Protein AF-A0A953NG59-F1 (afdb_monomer)

Mean predicted aligned error: 19.94 Å

Nearest PDB structures (foldseek):
  1gzh-assembly2_D  TM=6.895E-01  e=4.856E-02  Homo sapiens
  1gzh-assembly1_B  TM=7.109E-01  e=8.729E-02  Homo sapiens
  7cci-assembly1_A  TM=6.453E-01  e=9.815E-02  Acinetobacter baumannii
  3wvn-assembly1_A  TM=4.479E-01  e=3.122E+00  Streptomyces halstedii

Solvent-accessible surface area (backbone atoms only — not comparable to full-atom values): 18031 Å² total; per-residue (Å²): 130,85,76,54,45,80,44,76,58,88,94,46,79,43,81,38,67,71,61,64,37,61,51,51,45,51,51,51,34,49,76,72,58,71,41,58,80,69,43,56,79,77,46,96,67,74,94,83,58,54,72,67,60,46,52,53,50,52,52,54,48,48,72,73,33,78,75,59,27,54,57,52,50,50,49,53,51,54,51,42,46,77,76,45,39,63,63,52,49,62,73,40,65,94,50,91,47,71,67,62,51,56,48,46,35,72,77,76,25,62,41,51,50,52,52,50,23,56,76,71,68,46,40,64,60,55,50,53,50,64,71,63,64,82,66,84,84,78,78,74,77,80,77,50,53,68,55,48,54,49,52,51,52,51,50,52,50,52,52,51,52,51,53,52,51,51,49,51,53,52,51,50,51,49,54,49,48,55,52,52,51,52,52,50,52,54,50,53,53,50,50,53,51,50,54,53,51,50,50,50,54,51,52,51,50,24,45,51,53,24,41,61,71,33,52,64,31,31,35,35,40,30,40,88,65,90,86,45,68,80,59,48,55,54,50,31,63,75,37,45,33,64,42,79,46,82,37,55,41,86,52,95,49,80,68,68,81,70,73,85,50,74,35,34,41,40,34,56,80,81,42,48,71,67,59,55,55,60,49,57,78,75,46,91,49,65,45,82,38,87,47,88,52,66,68,61,42,49,53,52,51,36,54,52,46,22,72,67,61,68,90,125

Foldseek 3Di:
DQCWDWDDAPNDTDTHSDCVLVLLLLLVCVVVVQCVVVCCVLDVDDPPDDSVRVSVVVVVVLVPDPVSVRVVVVVSLVSCCVPPQVVLCVLQVVHQDPVSLVVCCVVRRPSNVCVSCVNVVVNVSVVVNVVPPPDDDDDPPPPVPVVVVVVVVVVVVVVVVVVVVVVVVVVVVVVVVVVVVVVVVVVVVVVVVVVVVVVVVLQVQLLVVLLVVQAQWEEEEEAADPPCVVVVVVVCVVSNYNYYHYHYLPDPDPCLQVDDGPAYEAAVCPHDPVSVVNNVVPDPRYHYHPDRDPVVSVVVVSSVNSVPPDDD

Radius of gyration: 43.21 Å; Cα contacts (8 Å, |Δi|>4): 239; chains: 1; bounding box: 89×44×113 Å

Structure (mmCIF, N/CA/C/O backbone):
data_AF-A0A953NG59-F1
#
_entry.id   AF-A0A953NG59-F1
#
loop_
_atom_site.group_PDB
_atom_site.id
_atom_site.type_symbol
_atom_site.label_atom_id
_atom_site.label_alt_id
_atom_site.label_comp_id
_atom_site.label_asym_id
_atom_site.label_entity_id
_atom_site.label_seq_id
_atom_site.pdbx_PDB_ins_code
_atom_site.Cartn_x
_atom_site.Cartn_y
_atom_site.Cartn_z
_atom_site.occupancy
_atom_site.B_iso_or_equiv
_atom_site.auth_seq_id
_atom_site.auth_comp_id
_atom_site.auth_asym_id
_atom_site.auth_atom_id
_atom_site.pdbx_PDB_model_num
ATOM 1 N N . MET A 1 1 ? -37.642 32.753 26.426 1.00 37.94 1 MET A N 1
ATOM 2 C CA . MET A 1 1 ? -37.592 31.672 25.416 1.00 37.94 1 MET A CA 1
ATOM 3 C C . MET A 1 1 ? -37.759 30.358 26.153 1.00 37.94 1 MET A C 1
ATOM 5 O O . MET A 1 1 ? -37.080 30.173 27.153 1.00 37.94 1 MET A O 1
ATOM 9 N N . PHE A 1 2 ? -38.707 29.515 25.743 1.00 31.80 2 PHE A N 1
ATOM 10 C CA . PHE A 1 2 ? -39.027 28.271 26.447 1.00 31.80 2 PHE A CA 1
ATOM 11 C C . PHE A 1 2 ? -37.834 27.307 26.378 1.00 31.80 2 PHE A C 1
ATOM 13 O O . PHE A 1 2 ? -37.511 26.792 25.311 1.00 31.80 2 PHE A O 1
ATOM 20 N N . ASN A 1 3 ? -37.166 27.105 27.516 1.00 50.69 3 ASN A N 1
ATOM 21 C CA . ASN A 1 3 ? -35.973 26.261 27.652 1.00 50.69 3 ASN A CA 1
ATOM 22 C C . ASN A 1 3 ? -36.289 24.760 27.701 1.00 50.69 3 ASN A C 1
ATOM 24 O O . ASN A 1 3 ? -35.386 23.950 27.889 1.00 50.69 3 ASN A O 1
ATOM 28 N N . SER A 1 4 ? -37.547 24.383 27.510 1.00 53.00 4 SER A N 1
ATOM 29 C CA . SER A 1 4 ? -38.000 23.013 27.682 1.00 53.00 4 SER A CA 1
ATOM 30 C C . SER A 1 4 ? -37.869 22.193 26.391 1.00 53.00 4 SER A C 1
ATOM 32 O O . SER A 1 4 ? -37.930 22.693 25.259 1.00 53.00 4 SER A O 1
ATOM 34 N N . ILE A 1 5 ? -37.650 20.895 26.551 1.00 56.19 5 ILE A N 1
ATOM 35 C CA . ILE A 1 5 ? -37.578 19.911 25.476 1.00 56.19 5 ILE A CA 1
ATOM 36 C C . ILE A 1 5 ? -38.846 19.064 25.539 1.00 56.19 5 ILE A C 1
ATOM 38 O O . ILE A 1 5 ? -39.140 18.465 26.564 1.00 56.19 5 ILE A O 1
ATOM 42 N N . TYR A 1 6 ? -39.599 19.029 24.444 1.00 56.69 6 TYR A N 1
ATOM 43 C CA . TYR A 1 6 ? -40.763 18.161 24.311 1.00 56.69 6 TYR A CA 1
ATOM 44 C C . TYR A 1 6 ? -40.309 16.824 23.729 1.00 56.69 6 TYR A C 1
ATOM 46 O O . TYR A 1 6 ? -39.748 16.793 22.632 1.00 56.69 6 TYR A O 1
ATOM 54 N N . LEU A 1 7 ? -40.526 15.740 24.466 1.00 53.91 7 LEU A N 1
ATOM 55 C CA . LEU A 1 7 ? -40.181 14.384 24.063 1.00 53.91 7 LEU A CA 1
ATOM 56 C C . LEU A 1 7 ? -41.467 13.569 23.900 1.00 53.91 7 LEU A C 1
ATOM 58 O O . LEU A 1 7 ? -42.219 13.410 24.855 1.00 53.91 7 LEU A O 1
ATOM 62 N N . TYR A 1 8 ? -41.712 13.058 22.696 1.00 48.53 8 TYR A N 1
ATOM 63 C CA . TYR A 1 8 ? -42.805 12.120 22.435 1.00 48.53 8 TYR A CA 1
ATOM 64 C C . TYR A 1 8 ? -42.284 10.687 22.543 1.00 48.53 8 TYR A C 1
ATOM 66 O O . TYR A 1 8 ? -41.386 10.302 21.792 1.00 48.53 8 TYR A O 1
ATOM 74 N N . ILE A 1 9 ? -42.849 9.906 23.464 1.00 49.28 9 ILE A N 1
ATOM 75 C CA . ILE A 1 9 ? -42.602 8.463 23.583 1.00 49.28 9 ILE A CA 1
ATOM 76 C C . ILE A 1 9 ? -43.966 7.772 23.544 1.00 49.28 9 ILE A C 1
ATOM 78 O O . ILE A 1 9 ? -44.769 7.929 24.464 1.00 49.28 9 ILE A O 1
ATOM 82 N N . GLY A 1 10 ? -44.248 7.046 22.459 1.00 55.09 10 GLY A N 1
ATOM 83 C CA . GLY A 1 10 ? -45.600 6.548 22.185 1.00 55.09 10 GLY A CA 1
ATOM 84 C C . GLY A 1 10 ? -46.598 7.705 22.060 1.00 55.09 10 GLY A C 1
ATOM 85 O O . GLY A 1 10 ? -46.327 8.671 21.347 1.00 55.09 10 GLY A O 1
ATOM 86 N N . ASP A 1 11 ? -47.707 7.628 22.801 1.00 39.22 11 ASP A N 1
ATOM 87 C CA . ASP A 1 11 ? -48.765 8.653 22.829 1.00 39.22 11 ASP A CA 1
ATOM 88 C C . ASP A 1 11 ? -48.577 9.708 23.942 1.00 39.22 11 ASP A C 1
ATOM 90 O O . ASP A 1 11 ? -49.454 10.543 24.169 1.00 39.22 11 ASP A O 1
ATOM 94 N N . ILE A 1 12 ? -47.450 9.683 24.668 1.00 41.06 12 ILE A N 1
ATOM 95 C CA . ILE A 1 12 ? -47.210 10.551 25.830 1.00 41.06 12 ILE A CA 1
ATOM 96 C C . ILE A 1 12 ? -46.191 11.644 25.484 1.00 41.06 12 ILE A C 1
ATOM 98 O O . ILE A 1 12 ? -45.086 11.369 25.009 1.00 41.06 12 ILE A O 1
ATOM 102 N N . LEU A 1 13 ? -46.567 12.896 25.766 1.00 42.84 13 LEU A N 1
ATOM 103 C CA . LEU A 1 13 ? -45.713 14.076 25.655 1.00 42.84 13 LEU A CA 1
ATOM 104 C C . LEU A 1 13 ? -45.046 14.384 27.000 1.00 42.84 13 LEU A C 1
ATOM 106 O O . LEU A 1 13 ? -45.710 14.791 27.952 1.00 42.84 13 LEU A O 1
ATOM 110 N N . TYR A 1 14 ? -43.726 14.252 27.060 1.00 55.03 14 TYR A N 1
ATOM 111 C CA . TYR A 1 14 ? -42.919 14.642 28.211 1.00 55.03 14 TYR A CA 1
ATOM 112 C C . TYR A 1 14 ? -42.337 16.040 28.001 1.00 55.03 14 TYR A C 1
ATOM 114 O O . TYR A 1 14 ? -41.705 16.315 26.980 1.00 55.03 14 TYR A O 1
ATOM 122 N N . LEU A 1 15 ? -42.526 16.922 28.984 1.00 51.28 15 LEU A N 1
ATOM 123 C CA . LEU A 1 15 ? -41.858 18.218 29.058 1.00 51.28 15 LEU A CA 1
ATOM 124 C C . LEU A 1 15 ? -40.606 18.080 29.929 1.00 51.28 15 LEU A C 1
ATOM 126 O O . LEU A 1 15 ? -40.700 17.877 31.136 1.00 51.28 15 LEU A O 1
ATOM 130 N N . ILE A 1 16 ? -39.435 18.196 29.318 1.00 61.12 16 ILE A N 1
ATOM 131 C CA . ILE A 1 16 ? -38.143 18.154 30.000 1.00 61.12 16 ILE A CA 1
ATOM 132 C C . ILE A 1 16 ? -37.669 19.595 30.180 1.00 61.12 16 ILE A C 1
ATOM 134 O O . ILE A 1 16 ? -37.192 20.222 29.233 1.00 61.12 16 ILE A O 1
ATOM 138 N N . GLU A 1 17 ? -37.856 20.147 31.376 1.00 55.91 17 GLU A N 1
ATOM 139 C CA . GLU A 1 17 ? -37.411 21.508 31.713 1.00 55.91 17 GLU A CA 1
ATOM 140 C C . GLU A 1 17 ? -35.928 21.548 32.103 1.00 55.91 17 GLU A C 1
ATOM 142 O O . GLU A 1 17 ? -35.223 22.495 31.750 1.00 55.91 17 GLU A O 1
ATOM 147 N N . ASP A 1 18 ? -35.445 20.493 32.768 1.00 63.81 18 ASP A N 1
ATOM 148 C CA . ASP A 1 18 ? -34.036 20.312 33.111 1.00 63.81 18 ASP A CA 1
ATOM 149 C C . ASP A 1 18 ? -33.315 19.505 32.025 1.00 63.81 18 ASP A C 1
ATOM 151 O O . ASP A 1 18 ? -33.639 18.349 31.756 1.00 63.81 18 ASP A O 1
ATOM 155 N N . LYS A 1 19 ? -32.324 20.130 31.387 1.00 62.66 19 LYS A N 1
ATOM 156 C CA . LYS A 1 19 ? -31.538 19.541 30.293 1.00 62.66 19 LYS A CA 1
ATOM 157 C C . LYS A 1 19 ? -30.389 18.667 30.798 1.00 62.66 19 LYS A C 1
ATOM 159 O O . LYS A 1 19 ? -29.759 17.991 29.980 1.00 62.66 19 LYS A O 1
ATOM 164 N N . SER A 1 20 ? -30.115 18.674 32.106 1.00 66.38 20 SER A N 1
ATOM 165 C CA . SER A 1 20 ? -29.043 17.889 32.719 1.00 66.38 20 SER A CA 1
ATOM 166 C C . SER A 1 20 ? -29.102 16.404 32.335 1.00 66.38 20 SER A C 1
ATOM 168 O O . SER A 1 20 ? -28.066 15.880 31.916 1.00 66.38 20 SER A O 1
ATOM 170 N N . PRO A 1 21 ? -30.269 15.727 32.270 1.00 65.25 21 PRO A N 1
ATOM 171 C CA . PRO A 1 21 ? -30.270 14.299 31.988 1.00 65.25 21 PRO A CA 1
ATOM 172 C C . PRO A 1 21 ? -29.898 13.976 30.540 1.00 65.25 21 PRO A C 1
ATOM 174 O O . PRO A 1 21 ? -29.181 13.015 30.273 1.00 65.25 21 PRO A O 1
ATOM 177 N N . ILE A 1 22 ? -30.316 14.821 29.591 1.00 69.50 22 ILE A N 1
ATOM 178 C CA . ILE A 1 22 ? -29.955 14.674 28.174 1.00 69.50 22 ILE A CA 1
ATOM 179 C C . ILE A 1 22 ? -28.458 14.933 27.979 1.00 69.50 22 ILE A C 1
ATOM 181 O O . ILE A 1 22 ? -27.812 14.206 27.227 1.00 69.50 22 ILE A O 1
ATOM 185 N N . TYR A 1 23 ? -27.899 15.925 28.682 1.00 71.38 23 TYR A N 1
ATOM 186 C CA . TYR A 1 23 ? -26.459 16.193 28.687 1.00 71.38 23 TYR A CA 1
ATOM 187 C C . TYR A 1 23 ? -25.672 14.963 29.155 1.00 71.38 23 TYR A C 1
ATOM 189 O O . TYR A 1 23 ? -24.743 14.528 28.474 1.00 71.38 23 TYR A O 1
ATOM 197 N N . PHE A 1 24 ? -26.055 14.374 30.291 1.00 70.81 24 PHE A N 1
ATOM 198 C CA . PHE A 1 24 ? -25.352 13.225 30.862 1.00 70.81 24 PHE A CA 1
ATOM 199 C C . PHE A 1 24 ? -25.459 11.973 29.993 1.00 70.81 24 PHE A C 1
ATOM 201 O O . PHE A 1 24 ? -24.457 11.289 29.787 1.00 70.81 24 PHE A O 1
ATOM 208 N N . VAL A 1 25 ? -26.635 11.703 29.422 1.00 71.25 25 VAL A N 1
ATOM 209 C CA . VAL A 1 25 ? -26.820 10.580 28.493 1.00 71.25 25 VAL A CA 1
ATOM 210 C C . VAL A 1 25 ? -25.964 10.762 27.241 1.00 71.25 25 VAL A C 1
ATOM 212 O O . VAL A 1 25 ? -25.265 9.835 26.839 1.00 71.25 25 VAL A O 1
ATOM 215 N N . LEU A 1 26 ? -25.953 11.962 26.654 1.00 70.69 26 LEU A N 1
ATOM 216 C CA . LEU A 1 26 ? -25.108 12.274 25.501 1.00 70.69 26 LEU A CA 1
ATOM 217 C C . LEU A 1 26 ? -23.623 12.106 25.812 1.00 70.69 26 LEU A C 1
ATOM 219 O O . LEU A 1 26 ? -22.901 11.485 25.033 1.00 70.69 26 LEU A O 1
ATOM 223 N N . LYS A 1 27 ? -23.177 12.630 26.958 1.00 74.56 27 LYS A N 1
ATOM 224 C CA . LYS A 1 27 ? -21.797 12.492 27.420 1.00 74.56 27 LYS A CA 1
ATOM 225 C C . LYS A 1 27 ? -21.404 11.019 27.515 1.00 74.56 27 LYS A C 1
ATOM 227 O O . LYS A 1 27 ? -20.405 10.623 26.922 1.00 74.56 27 LYS A O 1
ATOM 232 N N . LYS A 1 28 ? -22.237 10.203 28.167 1.00 72.38 28 LYS A N 1
ATOM 233 C CA . LYS A 1 28 ? -21.992 8.769 28.341 1.00 72.38 28 LYS A CA 1
ATOM 234 C C . LYS A 1 28 ? -21.920 8.022 27.005 1.00 72.38 28 LYS A C 1
ATOM 236 O O . LYS A 1 28 ? -21.009 7.236 26.783 1.00 72.38 28 LYS A O 1
ATOM 241 N N . MET A 1 29 ? -22.825 8.322 26.074 1.00 72.62 29 MET A N 1
ATOM 242 C CA . MET A 1 29 ? -22.820 7.713 24.737 1.00 72.62 29 MET A CA 1
ATOM 243 C C . MET A 1 29 ? -21.599 8.094 23.888 1.00 72.62 29 MET A C 1
ATOM 245 O O . MET A 1 29 ? -21.186 7.314 23.029 1.00 72.62 29 MET A O 1
ATOM 249 N N . ILE A 1 30 ? -21.050 9.298 24.079 1.00 72.69 30 ILE A N 1
ATOM 250 C CA . ILE A 1 30 ? -19.813 9.741 23.420 1.00 72.69 30 ILE A CA 1
ATOM 251 C C . ILE A 1 30 ? -18.598 9.053 24.051 1.00 72.69 30 ILE A C 1
ATOM 253 O O . ILE A 1 30 ? -17.739 8.573 23.315 1.00 72.69 30 ILE A O 1
ATOM 257 N N . GLU A 1 31 ? -18.537 8.974 25.384 1.00 75.25 31 GLU A N 1
ATOM 258 C CA . GLU A 1 31 ? -17.481 8.262 26.121 1.00 75.25 31 GLU A CA 1
ATOM 259 C C . GLU A 1 31 ? -17.414 6.781 25.732 1.00 75.25 31 GLU A C 1
ATOM 261 O O . GLU A 1 31 ? -16.330 6.255 25.486 1.00 75.25 31 GLU A O 1
ATOM 266 N N . ASP A 1 32 ? -18.573 6.136 25.590 1.00 72.50 32 ASP A N 1
ATOM 267 C CA . ASP A 1 32 ? -18.682 4.735 25.176 1.00 72.50 32 ASP A CA 1
ATOM 268 C C . ASP A 1 32 ? -18.509 4.549 23.646 1.00 72.50 32 ASP A C 1
ATOM 270 O O . ASP A 1 32 ? -18.576 3.431 23.136 1.00 72.50 32 ASP A O 1
ATOM 274 N N . GLY A 1 33 ? -18.296 5.632 22.886 1.00 66.19 33 GLY A N 1
ATOM 275 C CA . GLY A 1 33 ? -18.021 5.605 21.443 1.00 66.19 33 GLY A CA 1
ATOM 276 C C . GLY A 1 33 ? -19.223 5.290 20.543 1.00 66.19 33 GLY A C 1
ATOM 277 O O . GLY A 1 33 ? -19.072 5.146 19.333 1.00 66.19 33 GLY A O 1
ATOM 278 N N . VAL A 1 34 ? -20.430 5.209 21.103 1.00 69.75 34 VAL A N 1
ATOM 279 C CA . VAL A 1 34 ? -21.647 4.738 20.420 1.00 69.75 34 VAL A CA 1
ATOM 280 C C . VAL A 1 34 ? -22.248 5.804 19.489 1.00 69.75 34 VAL A C 1
ATOM 282 O O . VAL A 1 34 ? -22.900 5.485 18.489 1.00 69.75 34 VAL A O 1
ATOM 285 N N . LEU A 1 35 ? -22.051 7.085 19.817 1.00 63.47 35 LEU A N 1
ATOM 286 C CA . LEU A 1 35 ? -22.726 8.204 19.150 1.00 63.47 35 LEU A CA 1
ATOM 287 C C . LEU A 1 35 ? -21.928 8.844 17.997 1.00 63.47 35 LEU A C 1
ATOM 289 O O . LEU A 1 35 ? -22.524 9.531 17.164 1.00 63.47 35 LEU A O 1
ATOM 293 N N . LEU A 1 36 ? -20.608 8.629 17.946 1.00 59.78 36 LEU A N 1
ATOM 294 C CA . LEU A 1 36 ? -19.679 9.355 17.064 1.00 59.78 36 LEU A CA 1
ATOM 295 C C . LEU A 1 36 ? -20.039 9.200 15.577 1.00 59.78 36 LEU A C 1
ATOM 297 O O . LEU A 1 36 ? -20.240 10.194 14.882 1.00 59.78 36 LEU A O 1
ATOM 301 N N . ASP A 1 37 ? -20.240 7.971 15.102 1.00 58.19 37 ASP A N 1
ATOM 302 C CA . ASP A 1 37 ? -20.500 7.712 13.676 1.00 58.19 37 ASP A CA 1
ATOM 303 C C . ASP A 1 37 ? -21.910 8.127 13.227 1.00 58.19 37 ASP A C 1
ATOM 305 O O . ASP A 1 37 ? -22.145 8.461 12.064 1.00 58.19 37 ASP A O 1
ATOM 309 N N . LYS A 1 38 ? -22.883 8.109 14.146 1.00 54.91 38 LYS A N 1
ATOM 310 C CA . LYS A 1 38 ? -24.297 8.366 13.830 1.00 54.91 38 LYS A CA 1
ATOM 311 C C . LYS A 1 38 ? -24.654 9.851 13.860 1.00 54.91 38 LYS A C 1
ATOM 313 O O . LYS A 1 38 ? -25.572 10.247 13.143 1.00 54.91 38 LYS A O 1
ATOM 318 N N . VAL A 1 39 ? -23.949 10.659 14.654 1.00 52.66 39 VAL A N 1
ATOM 319 C CA . VAL A 1 39 ? -24.225 12.097 14.814 1.00 52.66 39 VAL A CA 1
ATOM 320 C C . VAL A 1 39 ? -23.395 12.974 13.877 1.00 52.66 39 VAL A C 1
ATOM 322 O O . VAL A 1 39 ? -23.890 14.022 13.464 1.00 52.66 39 VAL A O 1
ATOM 325 N N . ASN A 1 40 ? -22.239 12.499 13.400 1.00 54.31 40 ASN A N 1
ATOM 326 C CA . ASN A 1 40 ? -21.489 13.151 12.312 1.00 54.31 40 ASN A CA 1
ATOM 327 C C . ASN A 1 40 ? -22.322 13.340 11.028 1.00 54.31 40 ASN A C 1
ATOM 329 O O . ASN A 1 40 ? -22.067 14.255 10.252 1.00 54.31 40 ASN A O 1
ATOM 333 N N . ASN A 1 41 ? -23.358 12.519 10.824 1.00 53.19 41 ASN A N 1
ATOM 334 C CA . ASN A 1 41 ? -24.283 12.643 9.692 1.00 53.19 41 ASN A CA 1
ATOM 335 C C . ASN A 1 41 ? -25.367 13.717 9.885 1.00 53.19 41 ASN A C 1
ATOM 337 O O . ASN A 1 41 ? -26.035 14.086 8.924 1.00 53.19 41 ASN A O 1
ATOM 341 N N . ILE A 1 42 ? -25.585 14.181 11.118 1.00 49.16 42 ILE A N 1
ATOM 342 C CA . ILE A 1 42 ? -26.641 15.144 11.470 1.00 49.16 42 ILE A CA 1
ATOM 343 C C . ILE A 1 42 ? -26.041 16.531 11.698 1.00 49.16 42 ILE A C 1
ATOM 345 O O . ILE A 1 42 ? -26.687 17.538 11.421 1.00 49.16 42 ILE A O 1
ATOM 349 N N . VAL A 1 43 ? -24.803 16.592 12.192 1.00 52.97 43 VAL A N 1
ATOM 350 C CA . VAL A 1 43 ? -24.172 17.846 12.587 1.00 52.97 43 VAL A CA 1
ATOM 351 C C . VAL A 1 43 ? -22.812 17.981 11.887 1.00 52.97 43 VAL A C 1
ATOM 353 O O . VAL A 1 43 ? -21.902 17.210 12.186 1.00 52.97 43 VAL A O 1
ATOM 356 N N . PRO A 1 44 ? -22.654 18.939 10.951 1.00 49.38 44 PRO A N 1
ATOM 357 C CA . PRO A 1 44 ? -21.478 19.055 10.091 1.00 49.38 44 PRO A CA 1
ATOM 358 C C . PRO A 1 44 ? -20.346 19.791 10.817 1.00 49.38 44 PRO A C 1
ATOM 360 O O . PRO A 1 44 ? -20.005 20.922 10.472 1.00 49.38 44 PRO A O 1
ATOM 363 N N . TYR A 1 45 ? -19.794 19.195 11.872 1.00 55.28 45 TYR A N 1
ATOM 364 C CA . TYR A 1 45 ? -18.633 19.762 12.558 1.00 55.28 45 TYR A CA 1
ATOM 365 C C . TYR A 1 45 ? -17.395 18.900 12.332 1.00 55.28 45 TYR A C 1
ATOM 367 O O . TYR A 1 45 ? -17.435 17.682 12.483 1.00 55.28 45 TYR A O 1
ATOM 375 N N . ASP A 1 46 ? -16.300 19.568 11.964 1.00 49.00 46 ASP A N 1
ATOM 376 C CA . ASP A 1 46 ? -15.010 18.946 11.690 1.00 49.00 46 ASP A CA 1
ATOM 377 C C . ASP A 1 46 ? -14.476 18.153 12.890 1.00 49.00 46 ASP A C 1
ATOM 379 O O . ASP A 1 46 ? -14.620 18.546 14.050 1.00 49.00 46 ASP A O 1
ATOM 383 N N . ILE A 1 47 ? -13.772 17.066 12.567 1.00 47.06 47 ILE A N 1
ATOM 384 C CA . ILE A 1 47 ? -13.205 16.018 13.441 1.00 47.06 47 ILE A CA 1
ATOM 385 C C . ILE A 1 47 ? -12.124 16.550 14.424 1.00 47.06 47 ILE A C 1
ATOM 387 O O . ILE A 1 47 ? -11.471 15.787 15.127 1.00 47.06 47 ILE A O 1
ATOM 391 N N . LEU A 1 48 ? -11.921 17.868 14.511 1.00 52.72 48 LEU A N 1
ATOM 392 C CA . LEU A 1 48 ? -10.835 18.507 15.268 1.00 52.72 48 LEU A CA 1
ATOM 393 C C . LEU A 1 48 ? -11.235 19.020 16.665 1.00 52.72 48 LEU A C 1
ATOM 395 O O . LEU A 1 48 ? -10.426 19.677 17.315 1.00 52.72 48 LEU A O 1
ATOM 399 N N . LEU A 1 49 ? -12.459 18.759 17.131 1.00 58.38 49 LEU A N 1
ATOM 400 C CA . LEU A 1 49 ? -12.936 19.218 18.443 1.00 58.38 49 LEU A CA 1
ATOM 401 C C . LEU A 1 49 ? -12.594 18.231 19.565 1.00 58.38 49 LEU A C 1
ATOM 403 O O . LEU A 1 49 ? -12.630 17.015 19.375 1.00 58.38 49 LEU A O 1
ATOM 407 N N . THR A 1 50 ? -12.340 18.752 20.767 1.00 67.38 50 THR A N 1
ATOM 408 C CA . THR A 1 50 ? -12.333 17.927 21.985 1.00 67.38 50 THR A CA 1
ATOM 409 C C . THR A 1 50 ? -13.745 17.399 22.284 1.00 67.38 50 THR A C 1
ATOM 411 O O . THR A 1 50 ? -14.745 17.984 21.861 1.00 67.38 50 THR A O 1
ATOM 414 N N . GLN A 1 51 ? -13.859 16.293 23.032 1.00 66.00 51 GLN A N 1
ATOM 415 C CA . GLN A 1 51 ? -15.161 15.692 23.376 1.00 66.00 51 GLN A CA 1
ATOM 416 C C . GLN A 1 51 ? -16.107 16.684 24.075 1.00 66.00 51 GLN A C 1
ATOM 418 O O . GLN A 1 51 ? -17.309 16.687 23.812 1.00 66.00 51 GLN A O 1
ATOM 423 N N . GLU A 1 52 ? -15.568 17.552 24.931 1.00 67.25 52 GLU A N 1
ATOM 424 C CA . GLU A 1 52 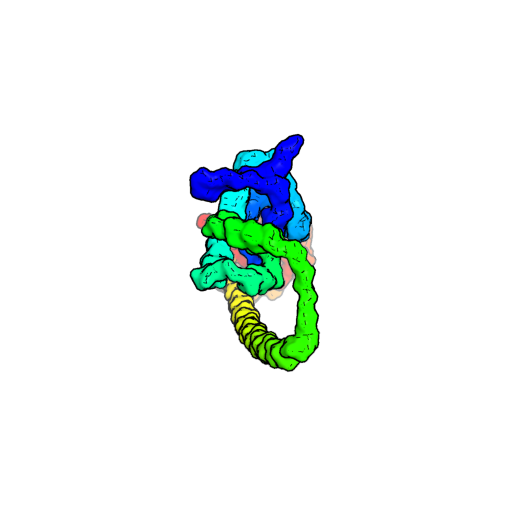? -16.336 18.560 25.665 1.00 67.25 52 GLU A CA 1
ATOM 425 C C . GLU A 1 52 ? -16.827 19.694 24.750 1.00 67.25 52 GLU A C 1
ATOM 427 O O . GLU A 1 52 ? -17.992 20.089 24.809 1.00 67.25 52 GLU A O 1
ATOM 432 N N . GLU A 1 53 ? -15.985 20.171 23.828 1.00 67.38 53 GLU A N 1
ATOM 433 C CA . GLU A 1 53 ? -16.385 21.156 22.814 1.00 67.38 53 GLU A CA 1
ATOM 434 C C . GLU A 1 53 ? -17.446 20.599 21.860 1.00 67.38 53 GLU A C 1
ATOM 436 O O . GLU A 1 53 ? -18.384 21.310 21.485 1.00 67.38 53 GLU A O 1
ATOM 441 N N . TYR A 1 54 ? -17.326 19.323 21.491 1.00 68.00 54 TYR A N 1
ATOM 442 C CA . TYR A 1 54 ? -18.299 18.629 20.655 1.00 68.00 54 TYR A CA 1
ATOM 443 C C . TYR A 1 54 ? -19.655 18.493 21.360 1.00 68.00 54 TYR A C 1
ATOM 445 O O . TYR A 1 54 ? -20.685 18.857 20.790 1.00 68.00 54 TYR A O 1
ATOM 453 N N . LEU A 1 55 ? -19.659 18.060 22.625 1.00 69.12 55 LEU A N 1
ATOM 454 C CA . LEU A 1 55 ? -20.865 17.945 23.448 1.00 69.12 55 LEU A CA 1
ATOM 455 C C . LEU A 1 55 ? -21.569 19.302 23.615 1.00 69.12 55 LEU A C 1
ATOM 457 O O . LEU A 1 55 ? -22.774 19.412 23.381 1.00 69.12 55 LEU A O 1
ATOM 461 N N . ASN A 1 56 ? -20.817 20.359 23.927 1.00 70.25 56 ASN A N 1
ATOM 462 C CA . ASN A 1 56 ? -21.363 21.709 24.077 1.00 70.25 56 ASN A CA 1
ATOM 463 C C . ASN A 1 56 ? -21.959 22.251 22.768 1.00 70.25 56 ASN A C 1
ATOM 465 O O . ASN A 1 56 ? -23.013 22.897 22.779 1.00 70.25 56 ASN A O 1
ATOM 469 N N . ARG A 1 57 ? -21.332 21.964 21.619 1.00 69.12 57 ARG A N 1
ATOM 470 C CA . ARG A 1 57 ? -21.875 22.338 20.304 1.00 69.12 57 ARG A CA 1
ATOM 471 C C . ARG A 1 57 ? -23.117 21.543 19.931 1.00 69.12 57 ARG A C 1
ATOM 473 O O . ARG A 1 57 ? -24.052 22.141 19.405 1.00 69.12 57 ARG A O 1
ATOM 480 N N . LEU A 1 58 ? -23.162 20.244 20.224 1.00 68.12 58 LEU A N 1
ATOM 481 C CA . LEU A 1 58 ? -24.355 19.424 20.006 1.00 68.12 58 LEU A CA 1
ATOM 482 C C . LEU A 1 58 ? -25.549 19.962 20.784 1.00 68.12 58 LEU A C 1
ATOM 484 O O . LEU A 1 58 ? -26.638 20.106 20.236 1.00 68.12 58 LEU A O 1
ATOM 488 N N . ILE A 1 59 ? -25.332 20.332 22.039 1.00 69.31 59 ILE A N 1
ATOM 489 C CA . ILE A 1 59 ? -26.386 20.879 22.891 1.00 69.31 59 ILE A CA 1
ATOM 490 C C . ILE A 1 59 ? -26.809 22.265 22.407 1.00 69.31 59 ILE A C 1
ATOM 492 O O . ILE A 1 59 ? -28.001 22.524 22.263 1.00 69.31 59 ILE A O 1
ATOM 496 N N . SER A 1 60 ? -25.854 23.110 22.015 1.00 69.81 60 SER A N 1
ATOM 497 C CA . SER A 1 60 ? -26.151 24.397 21.372 1.00 69.81 60 SER A CA 1
ATOM 498 C C . SER A 1 60 ? -26.944 24.240 20.065 1.00 69.81 60 SER A C 1
ATOM 500 O O . SER A 1 60 ? -27.742 25.109 19.714 1.00 69.81 60 SER A O 1
ATOM 502 N N . TYR A 1 61 ? -26.728 23.152 19.322 1.00 67.00 61 TYR A N 1
ATOM 503 C CA . TYR A 1 61 ? -27.460 22.838 18.095 1.00 67.00 61 TYR A CA 1
ATOM 504 C C . TYR A 1 61 ? -28.899 22.384 18.394 1.00 67.00 61 TYR A C 1
ATOM 506 O O . TYR A 1 61 ? -29.836 22.885 17.774 1.00 67.00 61 TYR A O 1
ATOM 514 N N . ILE A 1 62 ? -29.088 21.536 19.417 1.00 65.56 62 ILE A N 1
ATOM 515 C CA . ILE A 1 62 ? -30.409 21.147 19.959 1.00 65.56 62 ILE A CA 1
ATOM 516 C C . ILE A 1 62 ? -31.221 22.381 20.388 1.00 65.56 62 ILE A C 1
ATOM 518 O O . ILE A 1 62 ? -32.448 22.389 20.287 1.00 65.56 62 ILE A O 1
ATOM 522 N N . GLU A 1 63 ? -30.557 23.427 20.877 1.00 64.19 63 GLU A N 1
ATOM 523 C CA . GLU A 1 63 ? -31.213 24.642 21.363 1.00 64.19 63 GLU A CA 1
ATOM 524 C C . GLU A 1 63 ? -31.670 25.603 20.260 1.00 64.19 63 GLU A C 1
ATOM 526 O O . GLU A 1 63 ? -32.659 26.310 20.455 1.00 64.19 63 GLU A O 1
ATOM 531 N N . LYS A 1 64 ? -30.971 25.650 19.121 1.00 64.50 64 LYS A N 1
ATOM 532 C CA . LYS A 1 64 ? -31.168 26.700 18.106 1.00 64.50 64 LYS A CA 1
ATOM 533 C C . LYS A 1 64 ? -32.205 26.367 17.036 1.00 64.50 64 LYS A C 1
ATOM 535 O O . LYS A 1 64 ? -32.770 27.294 16.463 1.00 64.50 64 LYS A O 1
ATOM 540 N N . ASP A 1 65 ? -32.467 25.090 16.767 1.00 62.84 65 ASP A N 1
ATOM 541 C CA . ASP A 1 65 ? -33.313 24.677 15.643 1.00 62.84 65 ASP A CA 1
ATOM 542 C C . ASP A 1 65 ? -34.343 23.615 16.052 1.00 62.84 65 ASP A C 1
ATOM 544 O O . ASP A 1 65 ? -34.011 22.467 16.339 1.00 62.84 65 ASP A O 1
ATOM 548 N N . ILE A 1 66 ? -35.620 24.005 16.060 1.00 55.69 66 ILE A N 1
ATOM 549 C CA . ILE A 1 66 ? -36.748 23.166 16.490 1.00 55.69 66 ILE A CA 1
ATOM 550 C C . ILE A 1 66 ? -36.932 21.934 15.586 1.00 55.69 66 ILE A C 1
ATOM 552 O O . ILE A 1 66 ? -37.299 20.870 16.089 1.00 55.69 66 ILE A O 1
ATOM 556 N N . ALA A 1 67 ? -36.668 22.043 14.279 1.00 58.53 67 ALA A N 1
ATOM 557 C CA . ALA A 1 67 ? -36.847 20.932 13.341 1.00 58.53 67 ALA A CA 1
ATOM 558 C C . ALA A 1 67 ? -35.731 19.888 13.503 1.00 58.53 67 ALA A C 1
ATOM 560 O O . ALA A 1 67 ? -35.992 18.684 13.564 1.00 58.53 67 ALA A O 1
ATOM 561 N N . ASN A 1 68 ? -34.493 20.354 13.668 1.00 59.81 68 ASN A N 1
ATOM 562 C CA . ASN A 1 68 ? -33.332 19.487 13.869 1.00 59.81 68 ASN A CA 1
ATOM 563 C C . ASN A 1 68 ? -33.258 18.902 15.292 1.00 59.81 68 ASN A C 1
ATOM 565 O O . ASN A 1 68 ? -32.784 17.779 15.482 1.00 59.81 68 ASN A O 1
ATOM 569 N N . LYS A 1 69 ? -33.824 19.601 16.285 1.00 65.62 69 LYS A N 1
ATOM 570 C CA . LYS A 1 69 ? -33.995 19.133 17.670 1.00 65.62 69 LYS A CA 1
ATOM 571 C C . LYS A 1 69 ? -34.744 17.803 17.747 1.00 65.62 69 LYS A C 1
ATOM 573 O O . LYS A 1 69 ? -34.276 16.884 18.413 1.00 65.62 69 LYS A O 1
ATOM 578 N N . GLY A 1 70 ? -35.871 17.669 17.044 1.00 61.62 70 GLY A N 1
ATOM 579 C CA . GLY A 1 70 ? -36.666 16.434 17.049 1.00 61.62 70 GLY A CA 1
ATOM 580 C C . GLY A 1 70 ? -35.924 15.242 16.437 1.00 61.62 70 GLY A C 1
ATOM 581 O O . GLY A 1 70 ? -35.922 14.153 17.011 1.00 61.62 70 GLY A O 1
ATOM 582 N N . ALA A 1 71 ? -35.241 15.454 15.308 1.00 65.31 71 ALA A N 1
ATOM 583 C CA . ALA A 1 71 ? -34.474 14.410 14.628 1.00 65.31 71 ALA A CA 1
ATOM 584 C C . ALA A 1 71 ? -33.288 13.913 15.471 1.00 65.31 71 ALA A C 1
ATOM 586 O O . ALA A 1 71 ? -33.071 12.705 15.591 1.00 65.31 71 ALA A O 1
ATOM 587 N N . LEU A 1 72 ? -32.549 14.832 16.099 1.00 67.50 72 LEU A N 1
ATOM 588 C CA . LEU A 1 72 ? -31.405 14.488 16.938 1.00 67.50 72 LEU A CA 1
ATOM 589 C C . LEU A 1 72 ? -31.839 13.790 18.233 1.00 67.50 72 LEU A C 1
ATOM 591 O O . LEU A 1 72 ? -31.272 12.760 18.586 1.00 67.50 72 LEU A O 1
ATOM 595 N N . ILE A 1 73 ? -32.892 14.274 18.897 1.00 69.81 73 ILE A N 1
ATOM 596 C CA . ILE A 1 73 ? -33.460 13.617 20.084 1.00 69.81 73 ILE A CA 1
ATOM 597 C C . ILE A 1 73 ? -33.957 12.210 19.751 1.00 69.81 73 ILE A C 1
ATOM 599 O O . ILE A 1 73 ? -33.632 11.268 20.471 1.00 69.81 73 ILE A O 1
ATOM 603 N N . LYS A 1 74 ? -34.678 12.040 18.635 1.00 72.12 74 LYS A N 1
ATOM 604 C CA . LYS A 1 74 ? -35.090 10.716 18.155 1.00 72.12 74 LYS A CA 1
ATOM 605 C C . LYS A 1 74 ? -33.880 9.797 17.998 1.00 72.12 74 LYS A C 1
ATOM 607 O O . LYS A 1 74 ? -33.926 8.652 18.436 1.00 72.12 74 LYS A O 1
ATOM 612 N N . LYS A 1 75 ? -32.775 10.304 17.444 1.00 72.56 75 LYS A N 1
ATOM 613 C CA . LYS A 1 75 ? -31.551 9.518 17.278 1.00 72.56 75 LYS A CA 1
ATOM 614 C C . LYS A 1 75 ? -30.893 9.140 18.601 1.00 72.56 75 LYS A C 1
ATOM 616 O O . LYS A 1 75 ? -30.415 8.013 18.725 1.00 72.56 75 LYS A O 1
ATOM 621 N N . ILE A 1 76 ? -30.878 10.048 19.577 1.00 73.69 76 ILE A N 1
ATOM 622 C CA . ILE A 1 76 ? -30.384 9.778 20.935 1.00 73.69 76 ILE A CA 1
ATOM 623 C C . ILE A 1 76 ? -31.221 8.667 21.568 1.00 73.69 76 ILE A C 1
ATOM 625 O O . ILE A 1 76 ? -30.661 7.689 22.046 1.00 73.69 76 ILE A O 1
ATOM 629 N N . VAL A 1 77 ? -32.549 8.763 21.496 1.00 75.06 77 VAL A N 1
ATOM 630 C CA . VAL A 1 77 ? -33.463 7.748 22.038 1.00 75.06 77 VAL A CA 1
ATOM 631 C C . VAL A 1 77 ? -33.276 6.396 21.351 1.00 75.06 77 VAL A C 1
ATOM 633 O O . VAL A 1 77 ? -33.057 5.399 22.031 1.00 75.06 77 VAL A O 1
ATOM 636 N N . GLU A 1 78 ? -33.284 6.349 20.015 1.00 77.56 78 GLU A N 1
ATOM 637 C CA . GLU A 1 78 ? -33.025 5.118 19.253 1.00 77.56 78 GLU A CA 1
ATOM 638 C C . GLU A 1 78 ? -31.679 4.500 19.634 1.00 77.56 78 GLU A C 1
ATOM 640 O O . GLU A 1 78 ? -31.548 3.285 19.769 1.00 77.56 78 GLU A O 1
ATOM 645 N N . THR A 1 79 ? -30.652 5.331 19.795 1.00 76.88 79 THR A N 1
ATOM 646 C CA . THR A 1 79 ? -29.319 4.856 20.159 1.00 76.88 79 THR A CA 1
ATOM 647 C C . THR A 1 79 ? -29.294 4.349 21.595 1.00 76.88 79 THR A C 1
ATOM 649 O O . THR A 1 79 ? -28.665 3.324 21.847 1.00 76.88 79 THR A O 1
ATOM 652 N N . TRP A 1 80 ? -30.017 4.993 22.512 1.00 82.94 80 TRP A N 1
ATOM 653 C CA . TRP A 1 80 ? -30.130 4.526 23.888 1.00 82.94 80 TRP A CA 1
ATOM 654 C C . TRP A 1 80 ? -30.794 3.154 23.945 1.00 82.94 80 TRP A C 1
ATOM 656 O O . TRP A 1 80 ? -30.217 2.217 24.487 1.00 82.94 80 TRP A O 1
ATOM 666 N N . ILE A 1 81 ? -31.960 3.015 23.311 1.00 79.81 81 ILE A N 1
ATOM 667 C CA . ILE A 1 81 ? -32.737 1.771 23.298 1.00 79.81 81 ILE A CA 1
ATOM 668 C C . ILE A 1 81 ? -31.895 0.619 22.742 1.00 79.81 81 ILE A C 1
ATOM 670 O O . ILE A 1 81 ? -31.806 -0.432 23.369 1.00 79.81 81 ILE A O 1
ATOM 674 N N . ASN A 1 82 ? -31.216 0.837 21.612 1.00 80.44 82 ASN A N 1
ATOM 675 C CA . ASN A 1 82 ? -30.445 -0.212 20.944 1.00 80.44 82 ASN A CA 1
ATOM 676 C C . ASN A 1 82 ? -29.205 -0.682 21.719 1.00 80.44 82 ASN A C 1
ATOM 678 O O . ASN A 1 82 ? -28.756 -1.799 21.485 1.00 80.44 82 ASN A O 1
ATOM 682 N N . ASN A 1 83 ? -28.617 0.157 22.577 1.00 81.31 83 ASN A N 1
ATOM 683 C CA . ASN A 1 83 ? -27.343 -0.164 23.236 1.00 81.31 83 ASN A CA 1
ATOM 684 C C . ASN A 1 83 ? -27.477 -0.403 24.741 1.00 81.31 83 ASN A C 1
ATOM 686 O O . ASN A 1 83 ? -26.677 -1.135 25.311 1.00 81.31 83 ASN A O 1
ATOM 690 N N . TYR A 1 84 ? -28.475 0.205 25.381 1.00 83.81 84 TYR A N 1
ATOM 691 C CA . TYR A 1 84 ? -28.638 0.177 26.834 1.00 83.81 84 TYR A CA 1
ATOM 692 C C . TYR A 1 84 ? -30.038 -0.252 27.277 1.00 83.81 84 TYR A C 1
ATOM 694 O O . TYR A 1 84 ? -30.193 -0.664 28.422 1.00 83.81 84 TYR A O 1
ATOM 702 N N . GLY A 1 85 ? -31.044 -0.183 26.396 1.00 84.12 85 GLY A N 1
ATOM 703 C CA . GLY A 1 85 ? -32.433 -0.490 26.742 1.00 84.12 85 GLY A CA 1
ATOM 704 C C . GLY A 1 85 ? -32.625 -1.917 27.248 1.00 84.12 85 GLY A C 1
ATOM 705 O O . GLY A 1 85 ? -33.168 -2.100 28.333 1.00 84.12 85 GLY A O 1
ATOM 706 N N . LEU A 1 86 ? -32.103 -2.911 26.523 1.00 83.44 86 LEU A N 1
ATOM 707 C CA . LEU A 1 86 ? -32.209 -4.320 26.927 1.00 83.44 86 LEU A CA 1
ATOM 708 C C . LEU A 1 86 ? -31.528 -4.582 28.273 1.00 83.44 86 LEU A C 1
ATOM 710 O O . LEU A 1 86 ? -32.139 -5.148 29.170 1.00 83.44 86 LEU A O 1
ATOM 714 N N . THR A 1 87 ? -30.304 -4.088 28.461 1.00 85.75 87 THR A N 1
ATOM 715 C CA . THR A 1 87 ? -29.569 -4.245 29.724 1.00 85.75 87 THR A CA 1
ATOM 716 C C . THR A 1 87 ? -30.286 -3.565 30.892 1.00 85.75 87 THR A C 1
ATOM 718 O O . THR A 1 87 ? -30.277 -4.070 32.012 1.00 85.75 87 THR A O 1
ATOM 721 N N . PHE A 1 88 ? -30.912 -2.409 30.648 1.00 88.50 88 PHE A N 1
ATOM 722 C CA . PHE A 1 88 ? -31.709 -1.704 31.648 1.00 88.50 88 PHE A CA 1
ATOM 723 C C . PHE A 1 88 ? -32.940 -2.522 32.059 1.00 88.50 88 PHE A C 1
ATOM 725 O O . PHE A 1 88 ? -33.192 -2.695 33.251 1.00 88.50 88 PHE A O 1
ATOM 732 N N . GLU A 1 89 ? -33.685 -3.049 31.087 1.00 85.81 89 GLU A N 1
ATOM 733 C CA . GLU A 1 89 ? -34.854 -3.895 31.345 1.00 85.81 89 GLU A CA 1
ATOM 734 C C . GLU A 1 89 ? -34.471 -5.192 32.059 1.00 85.81 89 GLU A C 1
ATOM 736 O O . GLU A 1 89 ? -35.121 -5.565 33.033 1.00 85.81 89 GLU A O 1
ATOM 741 N N . GLU A 1 90 ? -33.379 -5.840 31.652 1.00 86.69 90 GLU A N 1
ATOM 742 C CA . GLU A 1 90 ? -32.854 -7.036 32.313 1.00 86.69 90 GLU A CA 1
ATOM 743 C C . GLU A 1 90 ? -32.486 -6.760 33.776 1.00 86.69 90 GLU A C 1
ATOM 745 O O . GLU A 1 90 ? -32.863 -7.530 34.662 1.00 86.69 90 GLU A O 1
ATOM 750 N N . TYR A 1 91 ? -31.822 -5.635 34.064 1.00 89.38 91 TYR A N 1
ATOM 751 C CA . TYR A 1 91 ? -31.424 -5.263 35.427 1.00 89.38 91 TYR A CA 1
ATOM 752 C C . TYR A 1 91 ? -32.628 -5.116 36.375 1.00 89.38 91 TYR A C 1
ATOM 754 O O . TYR A 1 91 ? -32.599 -5.551 37.538 1.00 89.38 91 TYR A O 1
ATOM 762 N N . PHE A 1 92 ? -33.710 -4.520 35.869 1.00 89.62 92 PHE A N 1
ATOM 763 C CA . PHE A 1 92 ? -34.933 -4.245 36.623 1.00 89.62 92 PHE A CA 1
ATOM 764 C C . PHE A 1 92 ? -36.064 -5.256 36.377 1.00 89.62 92 PHE A C 1
ATOM 766 O O . PHE A 1 92 ? -37.174 -5.046 36.865 1.00 89.62 92 PHE A O 1
ATOM 773 N N . SER A 1 93 ? -35.787 -6.371 35.697 1.00 86.12 93 SER A N 1
ATOM 774 C CA . SER A 1 93 ? -36.773 -7.407 35.350 1.00 86.12 93 SER A CA 1
ATOM 775 C C . SER A 1 93 ? -37.501 -7.985 36.572 1.00 86.12 93 SER A C 1
ATOM 777 O O . SER A 1 93 ? -38.723 -8.113 36.559 1.00 86.12 93 SER A O 1
ATOM 779 N N . ASP A 1 94 ? -36.779 -8.222 37.671 1.00 84.88 94 ASP A N 1
ATOM 780 C CA . ASP A 1 94 ? -37.357 -8.699 38.942 1.00 84.88 94 ASP A CA 1
ATOM 781 C C . ASP A 1 94 ? -37.943 -7.576 39.826 1.00 84.88 94 ASP A C 1
ATOM 783 O O . ASP A 1 94 ? -38.253 -7.790 40.999 1.00 84.88 94 ASP A O 1
ATOM 787 N N . GLY A 1 95 ? -38.053 -6.354 39.296 1.00 84.62 95 GLY A N 1
ATOM 788 C CA . GLY A 1 95 ? -38.697 -5.213 39.943 1.00 84.62 95 GLY A CA 1
ATOM 789 C C . GLY A 1 95 ? -37.768 -4.062 40.347 1.00 84.62 95 GLY A C 1
ATOM 790 O O . GLY A 1 95 ? -36.553 -4.207 40.518 1.00 84.62 95 GLY A O 1
ATOM 791 N N . PHE A 1 96 ? -38.387 -2.892 40.541 1.00 87.44 96 PHE A N 1
ATOM 792 C CA . PHE A 1 96 ? -37.753 -1.656 41.006 1.00 87.44 96 PHE A CA 1
ATOM 793 C C . PHE A 1 96 ? -37.778 -1.581 42.534 1.00 87.44 96 PHE A C 1
ATOM 795 O O . PHE A 1 96 ? -38.763 -1.145 43.131 1.00 87.44 96 PHE A O 1
ATOM 802 N N . ASN A 1 97 ? -36.687 -2.005 43.171 1.00 85.81 97 ASN A N 1
ATOM 803 C CA . ASN A 1 97 ? -36.483 -1.831 44.607 1.00 85.81 97 ASN A CA 1
ATOM 804 C C . ASN A 1 97 ? -35.370 -0.810 44.897 1.00 85.81 97 ASN A C 1
ATOM 806 O O . ASN A 1 97 ? -34.552 -0.483 44.036 1.00 85.81 97 ASN A O 1
ATOM 810 N N . GLU A 1 98 ? -35.361 -0.295 46.124 1.00 83.12 98 GLU A N 1
ATOM 811 C CA . GLU A 1 98 ? -34.451 0.769 46.558 1.00 83.12 98 GLU A CA 1
ATOM 812 C C . GLU A 1 98 ? -32.970 0.373 46.467 1.00 83.12 98 GLU A C 1
ATOM 814 O O . GLU A 1 98 ? -32.132 1.180 46.067 1.00 83.12 98 GLU A O 1
ATOM 819 N N . GLU A 1 99 ? -32.637 -0.876 46.788 1.00 83.06 99 GLU A N 1
ATOM 820 C CA . GLU A 1 99 ? -31.264 -1.375 46.731 1.00 83.06 99 GLU A CA 1
ATOM 821 C C . GLU A 1 99 ? -30.731 -1.382 45.291 1.00 83.06 99 GLU A C 1
ATOM 823 O O . GLU A 1 99 ? -29.662 -0.826 45.024 1.00 83.06 99 GLU A O 1
ATOM 828 N N . LYS A 1 100 ? -31.511 -1.924 44.347 1.00 86.75 100 LYS A N 1
ATOM 829 C CA . LYS A 1 100 ? -31.194 -1.927 42.913 1.00 86.75 100 LYS A CA 1
ATOM 830 C C . LYS A 1 100 ? -31.088 -0.510 42.360 1.00 86.75 100 LYS A C 1
ATOM 832 O O . LYS A 1 100 ? -30.150 -0.220 41.625 1.00 86.75 100 LYS A O 1
ATOM 837 N N . ILE A 1 101 ? -32.002 0.384 42.740 1.00 85.94 101 ILE A N 1
ATOM 838 C CA . ILE A 1 101 ? -31.954 1.796 42.336 1.00 85.94 101 ILE A CA 1
ATOM 839 C C . ILE A 1 101 ? -30.649 2.443 42.814 1.00 85.94 101 ILE A C 1
ATOM 841 O O . ILE A 1 101 ? -29.913 3.016 42.013 1.00 85.94 101 ILE A O 1
ATOM 845 N N . ASN A 1 102 ? -30.316 2.308 44.099 1.00 83.75 102 ASN A N 1
ATOM 846 C CA . ASN A 1 102 ? -29.103 2.891 44.666 1.00 83.75 102 ASN A CA 1
ATOM 847 C C . ASN A 1 102 ? -27.826 2.304 44.055 1.00 83.75 102 ASN A C 1
ATOM 849 O O . ASN A 1 102 ? -26.856 3.035 43.849 1.00 83.75 102 ASN A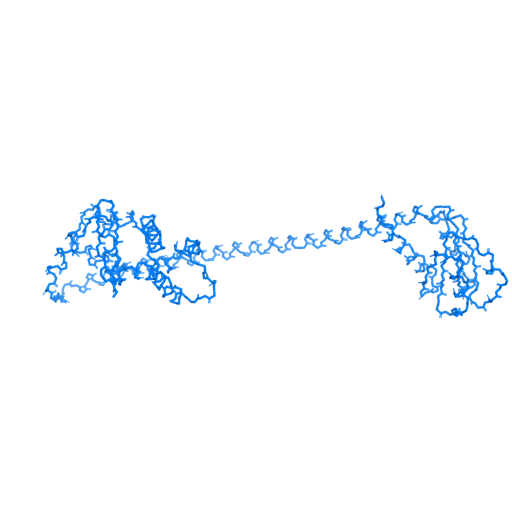 O 1
ATOM 853 N N . LYS A 1 103 ? -27.809 1.000 43.765 1.00 85.19 103 LYS A N 1
ATOM 854 C CA . LYS A 1 103 ? -26.687 0.344 43.089 1.00 85.19 103 LYS A CA 1
ATOM 855 C C . LYS A 1 103 ? -26.525 0.863 41.658 1.00 85.19 103 LYS A C 1
ATOM 857 O O . LYS A 1 103 ? -25.437 1.300 41.298 1.00 85.19 103 LYS A O 1
ATOM 862 N N . TYR A 1 104 ? -27.611 0.936 40.893 1.00 87.69 104 TYR A N 1
ATOM 863 C CA . TYR A 1 104 ? -27.593 1.450 39.523 1.00 87.69 104 TYR A CA 1
ATOM 864 C C . TYR A 1 104 ? -27.146 2.920 39.450 1.00 87.69 104 TYR A C 1
ATOM 866 O O . TYR A 1 104 ? -26.371 3.298 38.572 1.00 87.69 104 TYR A O 1
ATOM 874 N N . ILE A 1 105 ? -27.571 3.759 40.406 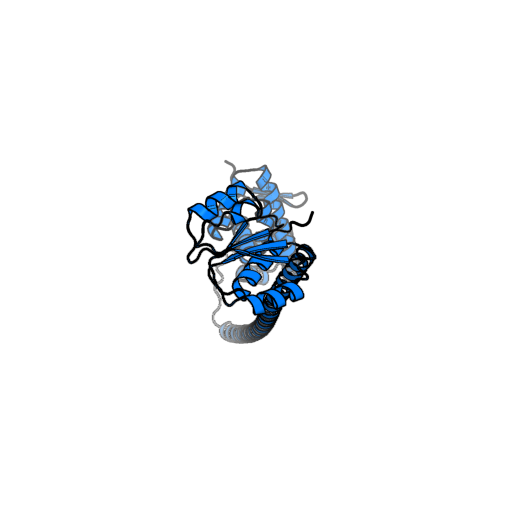1.00 84.19 105 ILE A N 1
ATOM 875 C CA . ILE A 1 105 ? -27.121 5.159 40.508 1.00 84.19 105 ILE A CA 1
ATOM 876 C C . ILE A 1 105 ? -25.603 5.244 40.724 1.00 84.19 105 ILE A C 1
ATOM 878 O O . ILE A 1 105 ? -24.973 6.134 40.156 1.00 84.19 105 ILE A O 1
ATOM 882 N N . ARG A 1 106 ? -25.014 4.340 41.520 1.00 80.69 106 ARG A N 1
ATOM 883 C CA . ARG A 1 106 ? -23.556 4.287 41.737 1.00 80.69 106 ARG A CA 1
ATOM 884 C C . ARG A 1 106 ? -22.803 3.804 40.500 1.00 80.69 106 ARG A C 1
ATOM 886 O O . ARG A 1 106 ? -21.729 4.321 40.220 1.00 80.69 106 ARG A O 1
ATOM 893 N N . GLU A 1 107 ? -23.351 2.816 39.798 1.00 82.69 107 GLU A N 1
ATOM 894 C CA . GLU A 1 107 ? -22.707 2.186 38.640 1.00 82.69 107 GLU A CA 1
ATOM 895 C C . GLU A 1 107 ? -22.790 3.045 37.368 1.00 82.69 107 GLU A C 1
ATOM 897 O O . GLU A 1 107 ? -21.844 3.054 36.586 1.00 82.69 107 GLU A O 1
ATOM 902 N N . GLN A 1 108 ? -23.900 3.762 37.148 1.00 82.25 108 GLN A N 1
ATOM 903 C CA . GLN A 1 108 ? -24.153 4.497 35.899 1.00 82.25 108 GLN A CA 1
ATOM 904 C C . GLN A 1 108 ? -24.324 6.004 36.111 1.00 82.25 108 GLN A C 1
ATOM 906 O O . GLN A 1 108 ? -23.579 6.795 35.538 1.00 82.25 108 GLN A O 1
ATOM 911 N N . SER A 1 109 ? -25.346 6.401 36.872 1.00 80.94 109 SER A N 1
ATOM 912 C CA . SER A 1 109 ? -25.649 7.754 37.382 1.00 80.94 109 SER A CA 1
ATOM 913 C C . SER A 1 109 ? -27.158 7.891 37.606 1.00 80.94 109 SER A C 1
ATOM 915 O O . SER A 1 109 ? -27.972 7.145 37.052 1.00 80.94 109 SER A O 1
ATOM 917 N N . LYS A 1 110 ? -27.552 8.895 38.394 1.00 80.06 110 LYS A N 1
ATOM 918 C CA . LYS A 1 110 ? -28.962 9.257 38.600 1.00 80.06 110 LYS A CA 1
ATOM 919 C C . LYS A 1 110 ? -29.650 9.686 37.302 1.00 80.06 110 LYS A C 1
ATOM 921 O O . LYS A 1 110 ? -30.795 9.312 37.068 1.00 80.06 110 LYS A O 1
ATOM 926 N N . ASP A 1 111 ? -28.946 10.430 36.461 1.00 77.56 111 ASP A N 1
ATOM 927 C CA . ASP A 1 111 ? -29.474 10.956 35.204 1.00 77.56 111 ASP A CA 1
ATOM 928 C C . ASP A 1 111 ? -29.709 9.856 34.165 1.00 77.56 111 ASP A C 1
ATOM 930 O O . ASP A 1 111 ? -30.724 9.857 33.465 1.00 77.56 111 ASP A O 1
ATOM 934 N N . PHE A 1 112 ? -28.821 8.860 34.124 1.00 80.25 112 PHE A N 1
ATOM 935 C CA . PHE A 1 112 ? -28.982 7.692 33.262 1.00 80.25 112 PHE A CA 1
ATOM 936 C C . PHE A 1 112 ? -30.159 6.808 33.706 1.00 80.25 112 PHE A C 1
ATOM 938 O O . PHE A 1 112 ? -30.949 6.371 32.869 1.00 80.25 112 PHE A O 1
ATOM 945 N N . LEU A 1 113 ? -30.334 6.615 35.023 1.00 84.12 113 LEU A N 1
ATOM 946 C CA . LEU A 1 113 ? -31.516 5.951 35.588 1.00 84.12 113 LEU A CA 1
ATOM 947 C C . LEU A 1 113 ? -32.804 6.705 35.242 1.00 84.12 113 LEU A C 1
ATOM 949 O O . LEU A 1 113 ? -33.785 6.095 34.826 1.00 84.12 113 LEU A O 1
ATOM 953 N N . TRP A 1 114 ? -32.805 8.030 35.400 1.00 82.31 114 TRP A N 1
ATOM 954 C CA . TRP A 1 114 ? -33.955 8.875 35.084 1.00 82.31 114 TRP A CA 1
ATOM 955 C C . TRP A 1 114 ? -34.388 8.726 33.625 1.00 82.31 114 TRP A C 1
ATOM 957 O O . TRP A 1 114 ? -35.572 8.518 33.351 1.00 82.31 114 TRP A O 1
ATOM 967 N N . PHE A 1 115 ? -33.427 8.739 32.702 1.00 79.31 115 PHE A N 1
ATOM 968 C CA . PHE A 1 115 ? -33.695 8.582 31.277 1.00 79.31 115 PHE A CA 1
ATOM 969 C C . PHE A 1 115 ? -34.251 7.191 30.938 1.00 79.31 115 PHE A C 1
ATOM 971 O O . PHE A 1 115 ? -35.257 7.087 30.234 1.00 79.31 115 PHE A O 1
ATOM 978 N N . GLY A 1 116 ? -33.665 6.127 31.499 1.00 83.69 116 GLY A N 1
ATOM 979 C CA . GLY A 1 116 ? -34.160 4.761 31.311 1.00 83.69 116 GLY A CA 1
ATOM 980 C C . GLY A 1 116 ? -35.562 4.544 31.886 1.00 83.69 116 GLY A C 1
ATOM 981 O O . GLY A 1 116 ? -36.413 3.931 31.240 1.00 83.69 116 GLY A O 1
ATOM 982 N N . CYS A 1 117 ? -35.856 5.117 33.056 1.00 80.62 117 CYS A N 1
ATOM 983 C CA . CYS A 1 117 ? -37.188 5.081 33.664 1.00 80.62 117 CYS A CA 1
ATOM 984 C C . CYS A 1 117 ? -38.242 5.822 32.831 1.00 80.62 117 CYS A C 1
ATOM 986 O O . CYS A 1 117 ? -39.393 5.393 32.795 1.00 80.62 117 CYS A O 1
ATOM 988 N N . ILE A 1 118 ? -37.880 6.917 32.160 1.00 78.00 118 ILE A N 1
ATOM 989 C CA . ILE A 1 118 ? -38.799 7.606 31.246 1.00 78.00 118 ILE A CA 1
ATOM 990 C C . ILE A 1 118 ? -39.086 6.752 30.017 1.00 78.00 118 ILE A C 1
ATOM 992 O O . ILE A 1 118 ? -40.250 6.571 29.670 1.00 78.00 118 ILE A O 1
ATOM 996 N N . LEU A 1 119 ? -38.049 6.200 29.384 1.00 77.31 119 LEU A N 1
ATOM 997 C CA . LEU A 1 119 ? -38.208 5.420 28.155 1.00 77.31 119 LEU A CA 1
ATOM 998 C C . LEU A 1 119 ? -38.953 4.100 28.372 1.00 77.31 119 LEU A C 1
ATOM 1000 O O . LEU A 1 119 ? -39.757 3.715 27.531 1.00 77.31 119 LEU A O 1
ATOM 1004 N N . SER A 1 120 ? -38.723 3.439 29.506 1.00 79.44 120 SER A N 1
ATOM 1005 C CA . SER A 1 120 ? -39.390 2.179 29.867 1.00 79.44 120 SER A CA 1
ATOM 1006 C C . SER A 1 120 ? -40.757 2.367 30.542 1.00 79.44 120 SER A C 1
ATOM 1008 O O . SER A 1 120 ? -41.399 1.389 30.912 1.00 79.44 120 SER A O 1
ATOM 1010 N N . GLY A 1 121 ? -41.207 3.610 30.760 1.00 70.69 121 GLY A N 1
ATOM 1011 C CA . GLY A 1 121 ? -42.469 3.899 31.456 1.00 70.69 121 GLY A CA 1
ATOM 1012 C C . GLY A 1 121 ? -42.439 3.669 32.976 1.00 70.69 121 GLY A C 1
ATOM 1013 O O . GLY A 1 121 ? -43.458 3.828 33.647 1.00 70.69 121 GLY A O 1
ATOM 1014 N N . ASN A 1 122 ? -41.275 3.363 33.552 1.00 80.88 122 ASN A N 1
ATOM 1015 C CA . ASN A 1 122 ? -41.081 3.087 34.979 1.00 80.88 122 ASN A CA 1
ATOM 1016 C C . ASN A 1 122 ? -40.861 4.343 35.845 1.00 80.88 122 ASN A C 1
ATOM 1018 O O . ASN A 1 122 ? -40.489 4.244 37.016 1.00 80.88 122 ASN A O 1
ATOM 1022 N N . TYR A 1 123 ? -41.120 5.542 35.310 1.00 76.12 123 TYR A N 1
ATOM 1023 C CA . TYR A 1 123 ? -40.916 6.818 36.009 1.00 76.12 123 TYR A CA 1
ATOM 1024 C C . TYR A 1 123 ? -41.598 6.890 37.384 1.00 76.12 123 TYR A C 1
ATOM 1026 O O . TYR A 1 123 ? -41.045 7.478 38.312 1.00 76.12 123 TYR A O 1
ATOM 1034 N N . ARG A 1 124 ? -42.764 6.253 37.551 1.00 73.25 124 ARG A N 1
ATOM 1035 C CA . ARG A 1 124 ? -43.481 6.220 38.834 1.00 73.25 124 ARG A CA 1
ATOM 1036 C C . ARG A 1 124 ? -42.629 5.639 39.964 1.00 73.25 124 ARG A C 1
ATOM 1038 O O . ARG A 1 124 ? -42.632 6.196 41.053 1.00 73.25 124 ARG A O 1
ATOM 1045 N N . TYR A 1 125 ? -41.872 4.574 39.707 1.00 79.75 125 TYR A N 1
ATOM 1046 C CA . TYR A 1 125 ? -41.020 3.951 40.723 1.00 79.75 125 TYR A CA 1
ATOM 1047 C C . TYR A 1 125 ? -39.868 4.866 41.141 1.00 79.75 125 TYR A C 1
ATOM 1049 O O . TYR A 1 125 ? -39.540 4.958 42.323 1.00 79.75 125 TYR A O 1
ATOM 1057 N N . LEU A 1 126 ? -39.292 5.593 40.181 1.00 80.12 126 LEU A N 1
ATOM 1058 C CA . LEU A 1 126 ? -38.264 6.589 40.463 1.00 80.12 126 LEU A CA 1
ATOM 1059 C C . LEU A 1 126 ? -38.830 7.781 41.245 1.00 80.12 126 LEU A C 1
ATOM 1061 O O . LEU A 1 126 ? -38.207 8.233 42.200 1.00 80.12 126 LEU A O 1
ATOM 1065 N N . ALA A 1 127 ? -40.010 8.277 40.872 1.00 71.00 127 ALA A N 1
ATOM 1066 C CA . ALA A 1 127 ? -40.684 9.356 41.589 1.00 71.00 127 ALA A CA 1
ATOM 1067 C C . ALA A 1 127 ? -41.059 8.939 43.022 1.00 71.00 127 ALA A C 1
ATOM 1069 O O . ALA A 1 127 ? -40.835 9.699 43.964 1.00 71.00 127 ALA A O 1
ATOM 1070 N N . ASP A 1 128 ? -41.553 7.713 43.209 1.00 76.81 128 ASP A N 1
ATOM 1071 C CA . ASP A 1 128 ? -41.842 7.144 44.528 1.00 76.81 128 ASP A CA 1
ATOM 1072 C C . ASP A 1 128 ? -40.561 7.041 45.373 1.00 76.81 128 ASP A C 1
ATOM 1074 O O . ASP A 1 128 ? -40.569 7.421 46.540 1.00 76.81 128 ASP A O 1
ATOM 1078 N N . PHE A 1 129 ? -39.437 6.616 44.791 1.00 79.69 129 PHE A N 1
ATOM 1079 C CA . PHE A 1 129 ? -38.142 6.601 45.476 1.00 79.69 129 PHE A CA 1
ATOM 1080 C C . PHE A 1 129 ? -37.674 8.014 45.876 1.00 79.69 129 PHE A C 1
ATOM 1082 O O . PHE A 1 129 ? -37.367 8.254 47.043 1.00 79.69 129 PHE A O 1
ATOM 1089 N N . LEU A 1 130 ? -37.697 8.970 44.940 1.00 74.38 130 LEU A N 1
ATOM 1090 C CA . LEU A 1 130 ? -37.260 10.353 45.177 1.00 74.38 130 LEU A CA 1
ATOM 1091 C C . LEU A 1 130 ? -38.166 11.116 46.155 1.00 74.38 130 LEU A C 1
ATOM 1093 O O . LEU A 1 130 ? -37.707 12.014 46.857 1.00 74.38 130 LEU A O 1
ATOM 1097 N N . SER A 1 131 ? -39.453 10.771 46.213 1.00 67.12 131 SER A N 1
ATOM 1098 C CA . SER A 1 131 ? -40.402 11.369 47.160 1.00 67.12 131 SER A CA 1
ATOM 1099 C C . SER A 1 131 ? -40.252 10.818 48.581 1.00 67.12 131 SER A C 1
ATOM 1101 O O . SER A 1 131 ? -40.530 11.528 49.547 1.00 67.12 131 SER A O 1
ATOM 1103 N N . ARG A 1 132 ? -39.779 9.572 48.727 1.00 64.56 132 ARG A N 1
ATOM 1104 C CA . ARG A 1 132 ? -39.500 8.929 50.022 1.00 64.56 132 ARG A CA 1
ATOM 1105 C C . ARG A 1 132 ? -38.132 9.304 50.593 1.00 64.56 132 ARG A C 1
ATOM 1107 O O . ARG A 1 132 ? -37.925 9.188 51.801 1.00 64.56 132 ARG A O 1
ATOM 1114 N N . SER A 1 133 ? -37.208 9.788 49.764 1.00 52.84 133 SER A N 1
ATOM 1115 C CA . SER A 1 133 ? -35.823 10.096 50.139 1.00 52.84 133 SER A CA 1
ATOM 1116 C C . SER A 1 133 ? -35.645 11.432 50.885 1.00 52.84 133 SER A C 1
ATOM 1118 O O . SER A 1 133 ? -34.843 12.270 50.482 1.00 52.84 133 SER A O 1
ATOM 1120 N N . ASN A 1 134 ? -36.356 11.616 52.004 1.00 42.31 134 ASN A N 1
ATOM 1121 C CA . ASN A 1 134 ? -36.036 12.614 53.043 1.00 42.31 134 ASN A CA 1
ATOM 1122 C C . ASN A 1 134 ? -35.257 12.009 54.229 1.00 42.31 134 ASN A C 1
ATOM 1124 O O . ASN A 1 134 ? -35.121 12.637 55.278 1.00 42.31 134 ASN A O 1
ATOM 1128 N N . TYR A 1 135 ? -34.726 10.796 54.083 1.00 40.72 135 TYR A N 1
ATOM 1129 C CA . TYR A 1 135 ? -33.961 10.131 55.132 1.00 40.72 135 TYR A CA 1
ATOM 1130 C C . TYR A 1 135 ? -32.461 10.221 54.857 1.00 40.72 135 TYR A C 1
ATOM 1132 O O . TYR A 1 135 ? -31.951 9.685 53.875 1.00 40.72 135 TYR A O 1
ATOM 1140 N N . ILE A 1 136 ? -31.744 10.888 55.764 1.00 39.09 136 ILE A N 1
ATOM 1141 C CA . ILE A 1 136 ? -30.295 10.744 55.897 1.00 39.09 136 ILE A CA 1
ATOM 1142 C C . ILE A 1 136 ? -30.054 9.318 56.396 1.00 39.09 136 ILE A C 1
ATOM 1144 O O . ILE A 1 136 ? -30.336 9.001 57.551 1.00 39.09 136 ILE A O 1
ATOM 1148 N N . TYR A 1 137 ? -29.562 8.453 55.514 1.00 35.88 137 TYR A N 1
ATOM 1149 C CA . TYR A 1 137 ? -29.095 7.123 55.881 1.00 35.88 137 TYR A CA 1
ATOM 1150 C C . TYR A 1 137 ? -27.865 7.261 56.791 1.00 35.88 137 TYR A C 1
ATOM 1152 O O . TYR A 1 137 ? -26.796 7.681 56.344 1.00 35.88 137 TYR A O 1
ATOM 1160 N N . ILE A 1 138 ? -28.020 6.944 58.078 1.00 36.56 138 ILE A N 1
ATOM 1161 C CA . ILE A 1 138 ? -26.898 6.780 59.006 1.00 36.56 138 ILE A CA 1
ATOM 1162 C C . ILE A 1 138 ? -26.538 5.295 58.990 1.00 36.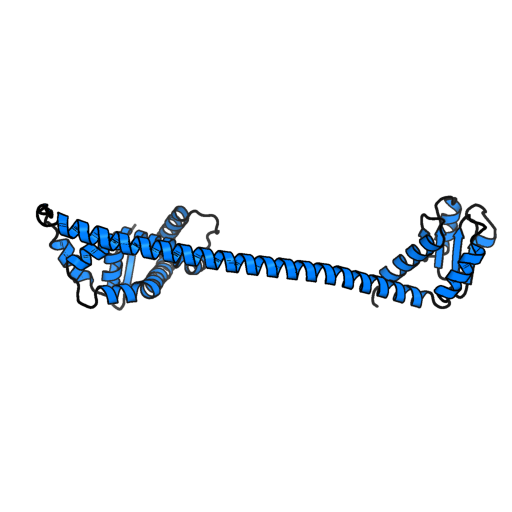56 138 ILE A C 1
ATOM 1164 O O . ILE A 1 138 ? -27.266 4.460 59.517 1.00 36.56 138 ILE A O 1
ATOM 1168 N N . GLU A 1 139 ? -25.425 4.982 58.332 1.00 37.34 139 GLU A N 1
ATOM 1169 C CA . GLU A 1 139 ? -24.856 3.637 58.236 1.00 37.34 139 GLU A CA 1
ATOM 1170 C C . GLU A 1 139 ? -24.431 3.164 59.643 1.00 37.34 139 GLU A C 1
ATOM 1172 O O . GLU A 1 139 ? -23.554 3.775 60.263 1.00 37.34 139 GLU A O 1
ATOM 1177 N N . ASP A 1 140 ? -25.044 2.094 60.162 1.00 36.03 140 ASP A N 1
ATOM 1178 C CA . ASP A 1 140 ? -24.574 1.437 61.386 1.00 36.03 140 ASP A CA 1
ATOM 1179 C C . ASP A 1 140 ? -23.235 0.740 61.083 1.00 36.03 140 ASP A C 1
ATOM 1181 O O . ASP A 1 140 ? -23.128 -0.142 60.224 1.00 36.03 140 ASP A O 1
ATOM 1185 N N . LYS A 1 141 ? -22.166 1.219 61.728 1.00 45.16 141 LYS A N 1
ATOM 1186 C CA . LYS A 1 141 ? -20.765 0.884 61.409 1.00 45.16 141 LYS A CA 1
ATOM 1187 C C . LYS A 1 141 ? -20.274 -0.411 62.062 1.00 45.16 141 LYS A C 1
ATOM 1189 O O . LYS A 1 141 ? -19.093 -0.733 61.916 1.00 45.16 141 LYS A O 1
ATOM 1194 N N . SER A 1 142 ? -21.122 -1.117 62.806 1.00 45.22 142 SER A N 1
ATOM 1195 C CA . SER A 1 142 ? -20.683 -2.219 63.667 1.00 45.22 142 SER A CA 1
ATOM 1196 C C . SER A 1 142 ? -20.765 -3.610 63.015 1.00 45.22 142 SER A C 1
ATOM 1198 O O . SER A 1 142 ? -19.842 -4.394 63.208 1.00 45.22 142 SER A O 1
ATOM 1200 N N . GLU A 1 143 ? -21.753 -3.889 62.155 1.00 44.88 143 GLU A N 1
ATOM 1201 C CA . GLU A 1 143 ? -21.895 -5.192 61.460 1.00 44.88 143 GLU A CA 1
ATOM 1202 C C . GLU A 1 143 ? -21.361 -5.204 60.011 1.00 44.88 143 GLU A C 1
ATOM 1204 O O . GLU A 1 143 ? -21.134 -6.260 59.423 1.00 44.88 143 GLU A O 1
ATOM 1209 N N . ASN A 1 144 ? -21.107 -4.029 59.425 1.00 48.34 144 ASN A N 1
ATOM 1210 C CA . ASN A 1 144 ? -20.723 -3.882 58.015 1.00 48.34 144 ASN A CA 1
ATOM 1211 C C . ASN A 1 144 ? -19.222 -4.024 57.725 1.00 48.34 144 ASN A C 1
ATOM 1213 O O . ASN A 1 144 ? -18.845 -3.990 56.557 1.00 48.34 144 ASN A O 1
ATOM 1217 N N . LYS A 1 145 ? -18.349 -4.141 58.733 1.00 52.12 145 LYS A N 1
ATOM 1218 C CA . LYS A 1 145 ? -16.896 -4.224 58.494 1.00 52.12 145 LYS A CA 1
ATOM 1219 C C . LYS A 1 145 ? -16.470 -5.573 57.926 1.00 52.12 145 LYS A C 1
ATOM 1221 O O . LYS A 1 145 ? -15.772 -5.589 56.921 1.00 52.12 145 LYS A O 1
ATOM 1226 N N . ASP A 1 146 ? -16.944 -6.672 58.504 1.00 53.75 146 ASP A N 1
ATOM 1227 C CA . ASP A 1 146 ? -16.519 -8.009 58.076 1.00 53.75 146 ASP A CA 1
ATOM 1228 C C . ASP A 1 146 ? -17.105 -8.379 56.702 1.00 53.75 146 ASP A C 1
ATOM 1230 O O . ASP A 1 146 ? -16.391 -8.911 55.854 1.00 53.75 146 ASP A O 1
ATOM 1234 N N . LYS A 1 147 ? -18.362 -7.990 56.428 1.00 56.75 147 LYS A N 1
ATOM 1235 C CA . LYS A 1 147 ? -18.977 -8.132 55.095 1.00 56.75 147 LYS A CA 1
ATOM 1236 C C . LYS A 1 147 ? -18.352 -7.209 54.046 1.00 56.75 147 LYS A C 1
ATOM 1238 O O . LYS A 1 147 ? -18.041 -7.688 52.964 1.00 56.75 147 LYS A O 1
ATOM 1243 N N . LYS A 1 148 ? -18.079 -5.927 54.359 1.00 59.25 148 LYS A N 1
ATOM 1244 C CA . LYS A 1 148 ? -17.332 -5.049 53.432 1.00 59.25 148 LYS A CA 1
ATOM 1245 C C . LYS A 1 148 ? -15.947 -5.608 53.137 1.00 59.25 148 LYS A C 1
ATOM 1247 O O . LYS A 1 148 ? -15.516 -5.532 51.995 1.00 59.25 148 LYS A O 1
ATOM 1252 N N . ASP A 1 149 ? -15.246 -6.159 54.123 1.00 63.81 149 ASP A N 1
ATOM 1253 C CA . ASP A 1 149 ? -13.912 -6.719 53.905 1.00 63.81 149 ASP A CA 1
ATOM 1254 C C . ASP A 1 149 ? -13.945 -7.988 53.036 1.00 63.81 149 ASP A C 1
ATOM 1256 O O . ASP A 1 149 ? -13.014 -8.210 52.256 1.00 63.81 149 ASP A O 1
ATOM 1260 N N . GLU A 1 150 ? -14.991 -8.815 53.124 1.00 73.00 150 GLU A N 1
ATOM 1261 C CA . GLU A 1 150 ? -15.202 -9.943 52.205 1.00 73.00 150 GLU A CA 1
ATOM 1262 C C . GLU A 1 150 ? -15.610 -9.494 50.798 1.00 73.00 150 GLU A C 1
ATOM 1264 O O . GLU A 1 150 ? -14.993 -9.948 49.830 1.00 73.00 150 GLU A O 1
ATOM 1269 N N . ASP A 1 151 ? -16.543 -8.547 50.677 1.00 73.12 151 ASP A N 1
ATOM 1270 C CA . ASP A 1 151 ? -16.974 -7.981 49.393 1.00 73.12 151 ASP A CA 1
ATOM 1271 C C . ASP A 1 151 ? -15.800 -7.305 48.670 1.00 73.12 151 ASP A C 1
ATOM 1273 O O . ASP A 1 151 ? -15.552 -7.565 47.492 1.00 73.12 151 ASP A O 1
ATOM 1277 N N . ILE A 1 152 ? -14.991 -6.519 49.391 1.00 73.88 152 ILE A N 1
ATOM 1278 C CA . ILE A 1 152 ? -13.774 -5.887 48.862 1.00 73.88 152 ILE A CA 1
ATOM 1279 C C . ILE A 1 152 ? -12.762 -6.952 48.424 1.00 73.88 152 ILE A C 1
ATOM 1281 O O . ILE A 1 152 ? -12.104 -6.795 47.395 1.00 73.88 152 ILE A O 1
ATOM 1285 N N . LYS A 1 153 ? -12.614 -8.059 49.165 1.00 77.75 153 LYS A N 1
ATOM 1286 C CA . LYS A 1 153 ? -11.718 -9.161 48.770 1.00 77.75 153 LYS A CA 1
ATOM 1287 C C . LYS A 1 153 ? -12.215 -9.890 47.523 1.00 77.75 153 LYS A C 1
ATOM 1289 O O . LYS A 1 153 ? -11.385 -10.270 46.691 1.00 77.75 153 LYS A O 1
ATOM 1294 N N . GLU A 1 154 ? -13.518 -10.108 47.381 1.00 80.06 154 GLU A N 1
ATOM 1295 C CA . GLU A 1 154 ? -14.104 -10.702 46.177 1.00 80.06 154 GLU A CA 1
ATOM 1296 C C . GLU A 1 154 ? -13.992 -9.778 44.966 1.00 80.06 154 GLU A C 1
ATOM 1298 O O . GLU A 1 154 ? -13.586 -10.218 43.888 1.00 80.06 154 GLU A O 1
ATOM 1303 N N . GLU A 1 155 ? -14.279 -8.494 45.143 1.00 77.06 155 GLU A N 1
ATOM 1304 C CA . GLU A 1 155 ? -14.167 -7.490 44.092 1.00 77.06 155 GLU A CA 1
ATOM 1305 C C . GLU A 1 155 ? -12.705 -7.328 43.648 1.00 77.06 155 GLU A C 1
ATOM 1307 O O . GLU A 1 155 ? -12.407 -7.371 42.455 1.00 77.06 155 GLU A O 1
ATOM 1312 N N . LEU A 1 156 ? -11.753 -7.312 44.590 1.00 81.19 156 LEU A N 1
ATOM 1313 C CA . LEU A 1 156 ? -10.319 -7.348 44.284 1.00 81.19 156 LEU A CA 1
ATOM 1314 C C . LEU A 1 156 ? -9.902 -8.616 43.531 1.00 81.19 156 LEU A C 1
ATOM 1316 O O . LEU A 1 156 ? -9.016 -8.547 42.676 1.00 81.19 156 LEU A O 1
ATOM 1320 N N . LYS A 1 157 ? -10.499 -9.779 43.824 1.00 85.25 157 LYS A N 1
ATOM 1321 C CA . LYS A 1 157 ? -10.243 -11.014 43.062 1.00 85.25 157 LYS A CA 1
ATOM 1322 C C . LYS A 1 157 ? -10.781 -10.909 41.636 1.00 85.25 157 LYS A C 1
ATOM 1324 O O . LYS A 1 157 ? -10.056 -11.274 40.712 1.00 85.25 157 LYS A O 1
ATOM 1329 N N . LYS A 1 158 ? -11.997 -10.384 41.450 1.00 82.12 158 LYS A N 1
ATOM 1330 C CA . LYS A 1 158 ? -12.598 -10.161 40.123 1.00 82.12 158 LYS A CA 1
ATOM 1331 C C . LYS A 1 158 ? -11.767 -9.185 39.297 1.00 82.12 158 LYS A C 1
ATOM 1333 O O . LYS A 1 158 ? -11.362 -9.529 38.192 1.00 82.12 158 LYS A O 1
ATOM 1338 N N . ILE A 1 159 ? -11.399 -8.043 39.878 1.00 83.00 159 ILE A N 1
ATOM 1339 C CA . ILE A 1 159 ? -10.544 -7.042 39.229 1.00 83.00 159 ILE A CA 1
ATOM 1340 C C . ILE A 1 159 ? -9.186 -7.645 38.864 1.00 83.00 159 ILE A C 1
ATOM 1342 O O . ILE A 1 159 ? -8.704 -7.435 37.755 1.00 83.00 159 ILE A O 1
ATOM 1346 N N . LYS A 1 160 ? -8.553 -8.420 39.756 1.00 83.56 160 LYS A N 1
ATOM 1347 C CA . LYS A 1 160 ? -7.275 -9.086 39.444 1.00 83.56 160 LYS A CA 1
ATOM 1348 C C . LYS A 1 160 ? -7.405 -10.063 38.279 1.00 83.56 160 LYS A C 1
ATOM 1350 O O . LYS A 1 160 ? -6.557 -10.038 37.392 1.00 83.56 160 LYS A O 1
ATOM 1355 N N . TYR A 1 161 ? -8.451 -10.885 38.273 1.00 89.06 161 TYR A N 1
ATOM 1356 C CA . TYR A 1 161 ? -8.713 -11.833 37.193 1.00 89.06 161 TYR A CA 1
ATOM 1357 C C . TYR A 1 161 ? -8.943 -11.123 35.854 1.00 89.06 161 TYR A C 1
ATOM 1359 O O . TYR A 1 161 ? -8.347 -11.488 34.843 1.00 89.06 161 TYR A O 1
ATOM 1367 N N . GLU A 1 162 ? -9.753 -10.068 35.848 1.00 81.25 162 GLU A N 1
ATOM 1368 C CA . GLU A 1 162 ? -10.056 -9.298 34.644 1.00 81.25 162 GLU A CA 1
ATOM 1369 C C . GLU A 1 162 ? -8.822 -8.555 34.116 1.00 81.25 162 GLU A C 1
ATOM 1371 O O . GLU A 1 162 ? -8.555 -8.553 32.916 1.00 81.25 162 GLU A O 1
ATOM 1376 N N . ASN A 1 163 ? -7.988 -8.028 35.014 1.00 83.31 163 ASN A N 1
ATOM 1377 C CA . ASN A 1 163 ? -6.721 -7.392 34.663 1.00 83.31 163 ASN A CA 1
ATOM 1378 C C . ASN A 1 163 ? -5.717 -8.404 34.071 1.00 83.31 163 ASN A C 1
ATOM 1380 O O . ASN A 1 163 ? -5.036 -8.096 33.094 1.00 83.31 163 ASN A O 1
ATOM 1384 N N . GLU A 1 164 ? -5.650 -9.634 34.593 1.00 86.31 164 GLU A N 1
ATOM 1385 C CA . GLU A 1 164 ? -4.859 -10.707 33.969 1.00 86.31 164 GLU A CA 1
ATOM 1386 C C . GLU A 1 164 ? -5.410 -11.122 32.600 1.00 86.31 164 GLU A C 1
ATOM 1388 O O . GLU A 1 164 ? -4.637 -11.274 31.649 1.00 86.31 164 GLU A O 1
ATOM 1393 N N . ARG A 1 165 ? -6.735 -11.242 32.460 1.00 89.94 165 ARG A N 1
ATOM 1394 C CA . ARG A 1 165 ? -7.377 -11.562 31.178 1.00 89.94 165 ARG A CA 1
ATOM 1395 C C . ARG A 1 165 ? -7.054 -10.508 30.119 1.00 89.94 165 ARG A C 1
ATOM 1397 O O . ARG A 1 165 ? -6.587 -10.855 29.036 1.00 89.94 165 ARG A O 1
ATOM 1404 N N . LEU A 1 166 ? -7.220 -9.227 30.456 1.00 79.50 166 LEU A N 1
ATOM 1405 C CA . LEU A 1 166 ? -6.919 -8.103 29.566 1.00 79.50 166 LEU A CA 1
ATOM 1406 C C . LEU A 1 166 ? -5.431 -8.033 29.202 1.00 79.50 166 LEU A C 1
ATOM 1408 O O . LEU A 1 166 ? -5.094 -7.739 28.055 1.00 79.50 166 LEU A O 1
ATOM 1412 N N . LYS A 1 167 ? -4.522 -8.346 30.137 1.00 83.38 167 LYS A N 1
ATOM 1413 C CA . LYS A 1 167 ? -3.083 -8.456 29.836 1.00 83.38 167 LYS A CA 1
ATOM 1414 C C . LYS A 1 167 ? -2.798 -9.553 28.814 1.00 83.38 167 LYS A C 1
ATOM 1416 O O . LYS A 1 167 ? -2.019 -9.319 27.890 1.00 83.38 167 LYS A O 1
ATOM 1421 N N . ASN A 1 168 ? -3.434 -10.714 28.947 1.00 85.56 168 ASN A N 1
ATOM 1422 C CA . ASN A 1 168 ? -3.272 -11.817 28.001 1.00 85.56 168 ASN A CA 1
ATOM 1423 C C . ASN A 1 168 ? -3.834 -11.465 26.613 1.00 85.56 168 ASN A C 1
ATOM 1425 O O . ASN A 1 168 ? -3.140 -11.662 25.616 1.00 85.56 168 ASN A O 1
ATOM 1429 N N . GLU A 1 169 ? -5.014 -10.839 26.539 1.00 82.81 169 GLU A N 1
ATOM 1430 C CA . GLU A 1 169 ? -5.581 -10.332 25.277 1.00 82.81 169 GLU A CA 1
ATOM 1431 C C . GLU A 1 169 ? -4.654 -9.297 24.605 1.00 82.81 169 GLU A C 1
ATOM 1433 O O . GLU A 1 169 ? -4.439 -9.331 23.390 1.00 82.81 169 GLU A O 1
ATOM 1438 N N . LEU A 1 170 ? -4.038 -8.399 25.384 1.00 83.88 170 LEU A N 1
ATOM 1439 C CA . LEU A 1 170 ? -3.042 -7.439 24.890 1.00 83.88 170 LEU A CA 1
ATOM 1440 C C . LEU A 1 170 ? -1.801 -8.127 24.307 1.00 83.88 170 LEU A C 1
ATOM 1442 O O . LEU A 1 170 ? -1.281 -7.687 23.278 1.00 83.88 170 LEU A O 1
ATOM 1446 N N . ILE A 1 171 ? -1.320 -9.198 24.945 1.00 87.31 171 ILE A N 1
ATOM 1447 C CA . ILE A 1 171 ? -0.184 -9.989 24.454 1.00 87.31 171 ILE A CA 1
ATOM 1448 C C . ILE A 1 171 ? -0.539 -10.665 23.124 1.00 87.31 171 ILE A C 1
ATOM 1450 O O . ILE A 1 171 ? 0.264 -10.623 22.191 1.00 87.31 171 ILE A O 1
ATOM 1454 N N . GLU A 1 172 ? -1.732 -11.248 22.994 1.00 87.62 172 GLU A N 1
ATOM 1455 C CA . GLU A 1 172 ? -2.171 -11.876 21.741 1.00 87.62 172 GLU A CA 1
ATOM 1456 C C . GLU A 1 172 ? -2.358 -10.867 20.607 1.00 87.62 172 GLU A C 1
ATOM 1458 O O . GLU A 1 172 ? -1.912 -11.110 19.481 1.00 87.62 172 GLU A O 1
ATOM 1463 N N . ARG A 1 173 ? -2.932 -9.693 20.898 1.00 83.06 173 ARG A N 1
ATOM 1464 C CA . ARG A 1 173 ? -3.024 -8.601 19.918 1.00 83.06 173 ARG A CA 1
ATOM 1465 C C . ARG A 1 173 ? -1.647 -8.137 19.460 1.00 83.06 173 ARG A C 1
ATOM 1467 O O . ARG A 1 173 ? -1.454 -7.944 18.263 1.00 83.06 173 ARG A O 1
ATOM 1474 N N . LYS A 1 174 ? -0.674 -8.016 20.372 1.00 87.00 174 LYS A N 1
ATOM 1475 C CA . LYS A 1 174 ? 0.716 -7.695 20.008 1.00 87.00 174 LYS A CA 1
ATOM 1476 C C . LYS A 1 174 ? 1.320 -8.757 19.091 1.00 87.00 174 LYS A C 1
ATOM 1478 O O . LYS A 1 174 ? 1.786 -8.405 18.016 1.00 87.00 174 LYS A O 1
ATOM 1483 N N . LYS A 1 175 ? 1.205 -10.046 19.436 1.00 87.62 175 LYS A N 1
ATOM 1484 C CA . LYS A 1 175 ? 1.670 -11.153 18.575 1.00 87.62 175 LYS A CA 1
ATOM 1485 C C . LYS A 1 175 ? 1.025 -11.117 17.187 1.00 87.62 175 LYS A C 1
ATOM 1487 O O . LYS A 1 175 ? 1.695 -11.333 16.176 1.00 87.62 175 LYS A O 1
ATOM 1492 N N . THR A 1 176 ? -0.274 -10.832 17.127 1.00 87.38 176 THR A N 1
ATOM 1493 C CA . THR A 1 176 ? -1.017 -10.733 15.864 1.00 87.38 176 THR A CA 1
ATOM 1494 C C . THR A 1 176 ? -0.520 -9.554 15.030 1.00 87.38 176 THR A C 1
ATOM 1496 O O . THR A 1 176 ? -0.245 -9.724 13.842 1.00 87.38 176 THR A O 1
ATOM 1499 N N . ASN A 1 177 ? -0.325 -8.389 15.652 1.00 87.00 177 ASN A N 1
ATOM 1500 C CA . ASN A 1 177 ? 0.240 -7.214 14.994 1.00 87.00 177 ASN A CA 1
ATOM 1501 C C . ASN A 1 177 ? 1.657 -7.468 14.480 1.00 87.00 177 ASN A C 1
ATOM 1503 O O . ASN A 1 177 ? 1.929 -7.142 13.331 1.00 87.00 177 ASN A O 1
ATOM 1507 N N . ASP A 1 178 ? 2.526 -8.106 15.265 1.00 89.00 178 ASP A N 1
ATOM 1508 C CA . ASP A 1 178 ? 3.885 -8.455 14.834 1.00 89.00 178 ASP A CA 1
ATOM 1509 C C . ASP A 1 178 ? 3.852 -9.394 13.617 1.00 89.00 178 ASP A C 1
ATOM 1511 O O . ASP A 1 178 ? 4.607 -9.233 12.656 1.00 89.00 178 ASP A O 1
ATOM 1515 N N . THR A 1 179 ? 2.909 -10.340 13.602 1.00 91.56 179 THR A N 1
ATOM 1516 C CA . THR A 1 179 ? 2.703 -11.251 12.467 1.00 91.56 179 THR A CA 1
ATOM 1517 C C . THR A 1 179 ? 2.223 -10.505 11.218 1.00 91.56 179 THR A C 1
ATOM 1519 O O . THR A 1 179 ? 2.700 -10.771 10.113 1.00 91.56 179 THR A O 1
ATOM 1522 N N . LEU A 1 180 ? 1.286 -9.564 11.370 1.00 85.38 180 LEU A N 1
ATOM 1523 C CA . LEU A 1 180 ? 0.804 -8.721 10.273 1.00 85.38 180 LEU A CA 1
ATOM 1524 C C . LEU A 1 180 ? 1.904 -7.792 9.750 1.00 85.38 180 LEU A C 1
ATOM 1526 O O . LEU A 1 180 ? 2.034 -7.640 8.537 1.00 85.38 180 LEU A O 1
ATOM 1530 N N . LEU A 1 181 ? 2.728 -7.233 10.638 1.00 88.38 181 LEU A N 1
ATOM 1531 C CA . LEU A 1 181 ? 3.863 -6.386 10.282 1.00 88.38 181 LEU A CA 1
ATOM 1532 C C . LEU A 1 181 ? 4.885 -7.162 9.440 1.00 88.38 181 LEU A C 1
ATOM 1534 O O . LEU A 1 181 ? 5.337 -6.675 8.406 1.00 88.38 181 LEU A O 1
ATOM 1538 N N . ASN A 1 182 ? 5.188 -8.404 9.828 1.00 90.62 182 ASN A N 1
ATOM 1539 C CA . ASN A 1 182 ? 6.067 -9.286 9.058 1.00 90.62 182 ASN A CA 1
ATOM 1540 C C . ASN A 1 182 ? 5.488 -9.602 7.673 1.00 90.62 182 ASN A C 1
ATOM 1542 O O . ASN A 1 182 ? 6.188 -9.466 6.671 1.00 90.62 182 ASN A O 1
ATOM 1546 N N . LYS A 1 183 ? 4.190 -9.931 7.588 1.00 88.88 183 LYS A N 1
ATOM 1547 C CA . LYS A 1 183 ? 3.513 -10.137 6.295 1.00 88.88 183 LYS A CA 1
ATOM 1548 C C . LYS A 1 183 ? 3.563 -8.887 5.413 1.00 88.88 183 LYS A C 1
ATOM 1550 O O . LYS A 1 183 ? 3.768 -9.000 4.207 1.00 88.88 183 LYS A O 1
ATOM 1555 N N . LEU A 1 184 ? 3.386 -7.704 5.998 1.00 87.06 184 LEU A N 1
ATOM 1556 C CA . LEU A 1 184 ? 3.455 -6.434 5.277 1.00 87.06 184 LEU A CA 1
ATOM 1557 C C . LEU A 1 184 ? 4.868 -6.164 4.745 1.00 87.06 184 LEU A C 1
ATOM 1559 O O . LEU A 1 184 ? 5.019 -5.758 3.591 1.00 87.06 184 LEU A O 1
ATOM 1563 N N . ASN A 1 185 ? 5.903 -6.459 5.533 1.00 89.31 185 ASN A N 1
ATOM 1564 C CA . ASN A 1 185 ? 7.295 -6.366 5.093 1.00 89.31 185 ASN A CA 1
ATOM 1565 C C . ASN A 1 185 ? 7.597 -7.331 3.935 1.00 89.31 185 ASN A C 1
ATOM 1567 O O . ASN A 1 185 ? 8.188 -6.919 2.935 1.00 89.31 185 ASN A O 1
ATOM 1571 N N . ASP A 1 186 ? 7.126 -8.578 4.015 1.00 91.62 186 ASP A N 1
ATOM 1572 C CA . ASP A 1 186 ? 7.282 -9.570 2.944 1.00 91.62 186 ASP A CA 1
ATOM 1573 C C . ASP A 1 186 ? 6.596 -9.130 1.645 1.00 91.62 186 ASP A C 1
ATOM 1575 O O . ASP A 1 186 ? 7.171 -9.241 0.558 1.00 91.62 186 ASP A O 1
ATOM 1579 N N . ILE A 1 187 ? 5.370 -8.603 1.739 1.00 88.94 187 ILE A N 1
ATOM 1580 C CA . ILE A 1 187 ? 4.631 -8.070 0.585 1.00 88.94 187 ILE A CA 1
ATOM 1581 C C . ILE A 1 187 ? 5.367 -6.867 -0.012 1.00 88.94 187 ILE A C 1
ATOM 1583 O O . ILE A 1 187 ? 5.516 -6.784 -1.229 1.00 88.94 187 ILE A O 1
ATOM 1587 N N . THR A 1 188 ? 5.889 -5.974 0.828 1.00 86.69 188 THR A N 1
ATOM 1588 C C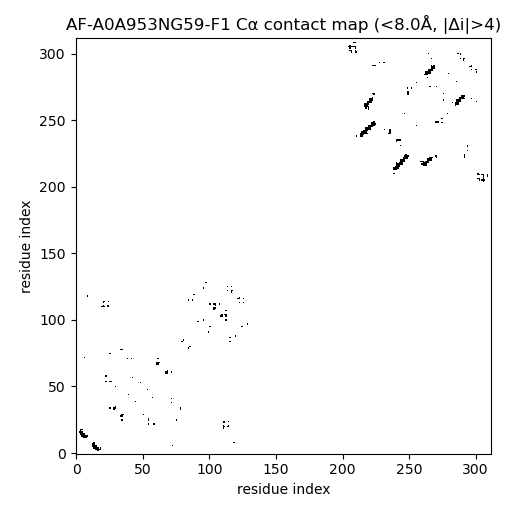A . THR A 1 188 ? 6.651 -4.797 0.386 1.00 86.69 188 THR A CA 1
ATOM 1589 C C . THR A 1 188 ? 7.922 -5.203 -0.364 1.00 86.69 188 THR A C 1
ATOM 1591 O O . THR A 1 188 ? 8.243 -4.628 -1.405 1.00 86.69 188 THR A O 1
ATOM 1594 N N . LEU A 1 189 ? 8.636 -6.227 0.115 1.00 91.81 189 LEU A N 1
ATOM 1595 C CA . LEU A 1 189 ? 9.805 -6.777 -0.576 1.00 91.81 189 LEU A CA 1
ATOM 1596 C C . LEU A 1 189 ? 9.432 -7.414 -1.920 1.00 91.81 189 LEU A C 1
ATOM 1598 O O . LEU A 1 189 ? 10.144 -7.216 -2.905 1.00 91.81 189 LEU A O 1
ATOM 1602 N N . LYS A 1 190 ? 8.318 -8.154 -1.981 1.00 90.31 190 LYS A N 1
ATOM 1603 C CA . LYS A 1 190 ? 7.812 -8.728 -3.238 1.00 90.31 190 LYS A CA 1
ATOM 1604 C C . LYS A 1 190 ? 7.438 -7.647 -4.248 1.00 90.31 190 LYS A C 1
ATOM 1606 O O . LYS A 1 190 ? 7.821 -7.770 -5.406 1.00 90.31 190 LYS A O 1
ATOM 1611 N N . LEU A 1 191 ? 6.752 -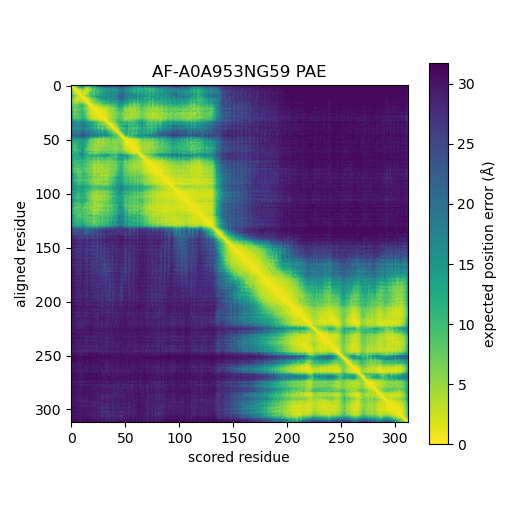6.588 -3.816 1.00 86.25 191 LEU A N 1
ATOM 1612 C CA . LEU A 1 191 ? 6.393 -5.460 -4.680 1.00 86.25 191 LEU A CA 1
ATOM 1613 C C . LEU A 1 191 ? 7.632 -4.806 -5.291 1.00 86.25 191 LEU A C 1
ATOM 1615 O O . LEU A 1 191 ? 7.700 -4.687 -6.508 1.00 86.25 191 LEU A O 1
ATOM 1619 N N . LYS A 1 192 ? 8.651 -4.493 -4.482 1.00 86.56 192 LYS A N 1
ATOM 1620 C CA . LYS A 1 192 ? 9.907 -3.917 -4.992 1.00 86.56 192 LYS A CA 1
ATOM 1621 C C . LYS A 1 192 ? 10.580 -4.798 -6.046 1.00 86.56 192 LYS A C 1
ATOM 1623 O O . LYS A 1 192 ? 11.032 -4.295 -7.068 1.00 86.56 192 LYS A O 1
ATOM 1628 N N . ARG A 1 193 ? 10.623 -6.118 -5.827 1.00 91.06 193 ARG A N 1
ATOM 1629 C CA . ARG A 1 193 ? 11.185 -7.061 -6.811 1.00 91.06 193 ARG A CA 1
ATOM 1630 C C . ARG A 1 193 ? 10.398 -7.053 -8.118 1.00 91.06 193 ARG A C 1
ATOM 1632 O O . ARG A 1 193 ? 11.000 -6.993 -9.182 1.00 91.06 193 ARG A O 1
ATOM 1639 N N . LEU A 1 194 ? 9.069 -7.072 -8.034 1.00 88.12 194 LEU A N 1
ATOM 1640 C CA . LEU A 1 194 ? 8.204 -7.028 -9.213 1.00 88.12 194 LEU A CA 1
ATOM 1641 C C . LEU A 1 194 ? 8.328 -5.699 -9.968 1.00 88.12 194 LEU A C 1
ATOM 1643 O O . LEU A 1 194 ? 8.310 -5.695 -11.194 1.00 88.12 194 LEU A O 1
ATOM 1647 N N . GLU A 1 195 ? 8.498 -4.575 -9.271 1.00 83.81 195 GLU A N 1
ATOM 1648 C CA . GLU A 1 195 ? 8.771 -3.277 -9.899 1.00 83.81 195 GLU A CA 1
ATOM 1649 C C . GLU A 1 195 ? 10.109 -3.276 -10.653 1.00 83.81 195 GLU A C 1
ATOM 1651 O O . GLU A 1 195 ? 10.187 -2.788 -11.783 1.00 83.81 195 GLU A O 1
ATOM 1656 N N . GLU A 1 196 ? 11.157 -3.860 -10.066 1.00 88.44 196 GLU A N 1
ATOM 1657 C CA . GLU A 1 196 ? 12.458 -4.022 -10.722 1.00 88.44 196 GLU A CA 1
ATOM 1658 C C . GLU A 1 196 ? 12.382 -4.951 -11.940 1.00 88.44 196 GLU A C 1
ATOM 1660 O O . GLU A 1 196 ? 12.947 -4.635 -12.989 1.00 88.44 196 GLU A O 1
ATOM 1665 N N . GLU A 1 197 ? 11.675 -6.077 -11.830 1.00 87.00 197 GLU A N 1
ATOM 1666 C CA . GLU A 1 197 ? 11.437 -7.005 -12.941 1.00 87.00 197 GLU A CA 1
ATOM 1667 C C . GLU A 1 197 ? 10.641 -6.340 -14.065 1.00 87.00 197 GLU A C 1
ATOM 1669 O O . GLU A 1 197 ? 11.041 -6.410 -15.226 1.00 87.00 197 GLU A O 1
ATOM 1674 N N . ASN A 1 198 ? 9.569 -5.618 -13.736 1.00 79.38 198 ASN A N 1
ATOM 1675 C CA . ASN A 1 198 ? 8.765 -4.902 -14.721 1.00 79.38 198 ASN A CA 1
ATOM 1676 C C . ASN A 1 198 ? 9.590 -3.824 -15.438 1.00 79.38 198 ASN A C 1
ATOM 1678 O O . ASN A 1 198 ? 9.513 -3.679 -16.657 1.00 79.38 198 ASN A O 1
ATOM 1682 N N . LYS A 1 199 ? 10.456 -3.109 -14.710 1.00 79.75 199 LYS A N 1
ATOM 1683 C CA . LYS A 1 199 ? 11.391 -2.153 -15.313 1.00 79.75 199 LYS A CA 1
ATOM 1684 C C . LYS A 1 199 ? 12.367 -2.834 -16.277 1.00 79.75 199 LYS A C 1
ATOM 1686 O O . LYS A 1 199 ? 12.593 -2.300 -17.360 1.00 79.75 199 LYS A O 1
ATOM 1691 N N . LYS A 1 200 ? 12.915 -4.003 -15.920 1.00 84.12 200 LYS A N 1
ATOM 1692 C CA . LYS A 1 200 ? 13.789 -4.784 -16.816 1.00 84.12 200 LYS A CA 1
ATOM 1693 C C . LYS A 1 200 ? 13.055 -5.192 -18.089 1.00 84.12 200 LYS A C 1
ATOM 1695 O O . LYS A 1 200 ? 13.551 -4.914 -19.173 1.00 84.12 200 LYS A O 1
ATOM 1700 N N . ILE A 1 201 ? 11.853 -5.753 -17.957 1.00 80.75 201 ILE A N 1
ATOM 1701 C CA . ILE A 1 201 ? 11.009 -6.143 -19.096 1.00 80.75 201 ILE A CA 1
ATOM 1702 C C . ILE A 1 201 ? 10.697 -4.929 -19.979 1.00 80.75 201 ILE A C 1
ATOM 1704 O O . ILE A 1 201 ? 10.755 -5.009 -21.204 1.00 80.75 201 ILE A O 1
ATOM 1708 N N . TYR A 1 202 ? 10.380 -3.783 -19.376 1.00 76.31 202 TYR A N 1
ATOM 1709 C CA . TYR A 1 202 ? 10.122 -2.545 -20.104 1.00 76.31 202 TYR A CA 1
ATOM 1710 C C . TYR A 1 202 ? 11.354 -2.064 -20.885 1.00 76.31 202 TYR A C 1
ATOM 1712 O O . TYR A 1 202 ? 11.244 -1.719 -22.063 1.00 76.31 202 TYR A O 1
ATOM 1720 N N . ASP A 1 203 ? 12.531 -2.063 -20.256 1.00 79.31 203 ASP A N 1
ATOM 1721 C CA . ASP A 1 203 ? 13.787 -1.676 -20.901 1.00 79.31 203 ASP A CA 1
ATOM 1722 C C . ASP A 1 203 ? 14.169 -2.653 -22.032 1.00 79.31 203 ASP A C 1
ATOM 1724 O O . ASP A 1 203 ? 14.543 -2.205 -23.118 1.00 79.31 203 ASP A O 1
ATOM 1728 N N . GLU A 1 204 ? 13.997 -3.963 -21.831 1.00 84.44 204 GLU A N 1
ATOM 1729 C CA . GLU A 1 204 ? 14.204 -5.001 -22.854 1.00 84.44 204 GLU A CA 1
ATOM 1730 C C . GLU A 1 204 ? 13.246 -4.840 -24.040 1.00 84.44 204 GLU A C 1
ATOM 1732 O O . GLU A 1 204 ? 13.672 -4.864 -25.197 1.00 84.44 204 GLU A O 1
ATOM 1737 N N . ASN A 1 205 ? 11.962 -4.594 -23.778 1.00 83.31 205 ASN A N 1
ATOM 1738 C CA . ASN A 1 205 ? 10.969 -4.356 -24.824 1.00 83.31 205 ASN A CA 1
ATOM 1739 C C . ASN A 1 205 ? 11.289 -3.100 -25.642 1.00 83.31 205 ASN A C 1
ATOM 1741 O O . ASN A 1 205 ? 11.186 -3.117 -26.869 1.00 83.31 205 ASN A O 1
ATOM 1745 N N . ASN A 1 206 ? 11.711 -2.013 -24.993 1.00 82.00 206 ASN A N 1
ATOM 1746 C CA . ASN A 1 206 ? 12.126 -0.797 -25.694 1.00 82.00 206 ASN A CA 1
ATOM 1747 C C . ASN A 1 206 ? 13.381 -1.027 -26.537 1.00 82.00 206 ASN A C 1
ATOM 1749 O O . ASN A 1 206 ? 13.469 -0.525 -27.659 1.00 82.00 206 ASN A O 1
ATOM 1753 N N . TYR A 1 207 ? 14.331 -1.805 -26.019 1.00 84.75 207 TYR A N 1
ATOM 1754 C CA . TYR A 1 207 ? 15.530 -2.195 -26.749 1.00 84.75 207 TYR A CA 1
ATOM 1755 C C . TYR A 1 207 ? 15.180 -3.027 -27.995 1.00 84.75 207 TYR A C 1
ATOM 1757 O O . TYR A 1 207 ? 15.666 -2.733 -29.088 1.00 84.75 207 TYR A O 1
ATOM 1765 N N . LEU A 1 208 ? 14.268 -3.999 -27.877 1.00 85.62 208 LEU A N 1
ATOM 1766 C CA . LEU A 1 208 ? 13.768 -4.791 -29.008 1.00 85.62 208 LEU A CA 1
ATOM 1767 C C . LEU A 1 208 ? 13.037 -3.931 -30.046 1.00 85.62 208 LEU A C 1
ATOM 1769 O O . LEU A 1 208 ? 13.319 -4.048 -31.238 1.00 85.62 208 LEU A O 1
ATOM 1773 N N . LYS A 1 209 ? 12.142 -3.031 -29.615 1.00 85.31 209 LYS A N 1
ATOM 1774 C CA . LYS A 1 209 ? 11.441 -2.093 -30.510 1.00 85.31 209 LYS A CA 1
ATOM 1775 C C . LYS A 1 209 ? 12.420 -1.220 -31.296 1.00 85.31 209 LYS A C 1
ATOM 1777 O O . LYS A 1 209 ? 12.288 -1.079 -32.511 1.00 85.31 209 LYS A O 1
ATOM 1782 N N . ALA A 1 210 ? 13.427 -0.670 -30.620 1.00 86.94 210 ALA A N 1
ATOM 1783 C CA . ALA A 1 210 ? 14.480 0.107 -31.263 1.00 86.94 210 ALA A CA 1
ATOM 1784 C C . ALA A 1 210 ? 15.281 -0.735 -32.266 1.00 86.94 210 ALA A C 1
ATOM 1786 O O . ALA A 1 210 ? 15.527 -0.285 -33.382 1.00 86.94 210 ALA A O 1
ATOM 1787 N N . LYS A 1 211 ? 15.633 -1.976 -31.905 1.00 87.50 211 LYS A N 1
ATOM 1788 C CA . LYS A 1 211 ? 16.345 -2.903 -32.793 1.00 87.50 211 LYS A CA 1
ATOM 1789 C C . LYS A 1 211 ? 15.545 -3.221 -34.059 1.00 87.50 211 LYS A C 1
ATOM 1791 O O . LYS A 1 211 ? 16.111 -3.186 -35.145 1.00 87.50 211 LYS A O 1
ATOM 1796 N N . LEU A 1 212 ? 14.236 -3.456 -33.943 1.00 87.69 212 LEU A N 1
ATOM 1797 C CA . LEU A 1 212 ? 13.348 -3.658 -35.096 1.00 87.69 212 LEU A CA 1
ATOM 1798 C C . LEU A 1 212 ? 13.313 -2.433 -36.022 1.00 87.69 212 LEU A C 1
ATOM 1800 O O . LEU A 1 212 ? 13.364 -2.579 -37.241 1.00 87.69 212 LEU A O 1
ATOM 1804 N N . LEU A 1 213 ? 13.279 -1.226 -35.453 1.00 88.88 213 LEU A N 1
ATOM 1805 C CA . LEU A 1 213 ? 13.253 0.033 -36.204 1.00 88.88 213 LEU A CA 1
ATOM 1806 C C . LEU A 1 213 ? 14.555 0.304 -36.981 1.00 88.88 213 LEU A C 1
ATOM 1808 O O . LEU A 1 213 ? 14.538 1.040 -37.968 1.00 88.88 213 LEU A O 1
ATOM 1812 N N . LEU A 1 214 ? 15.667 -0.306 -36.564 1.00 90.94 214 LEU A N 1
ATOM 1813 C CA . LEU A 1 214 ? 16.971 -0.180 -37.216 1.00 90.94 214 LEU A CA 1
ATOM 1814 C C . LEU A 1 214 ? 17.214 -1.165 -38.364 1.00 90.94 214 LEU A C 1
ATOM 1816 O O . LEU A 1 214 ? 18.155 -0.959 -39.133 1.00 90.94 214 LEU A O 1
ATOM 1820 N N . ILE A 1 215 ? 16.370 -2.185 -38.538 1.00 92.75 215 ILE A N 1
ATOM 1821 C CA . ILE A 1 215 ? 16.552 -3.174 -39.607 1.00 92.75 215 ILE A CA 1
ATOM 1822 C C . ILE A 1 215 ? 16.618 -2.471 -40.970 1.00 92.75 215 ILE A C 1
ATOM 1824 O O . ILE A 1 215 ? 15.737 -1.693 -41.342 1.00 92.75 215 ILE A O 1
ATOM 1828 N N . ASN A 1 216 ? 17.676 -2.762 -41.733 1.00 92.31 216 ASN A N 1
ATOM 1829 C CA . ASN A 1 216 ? 17.958 -2.200 -43.058 1.00 92.31 216 ASN A CA 1
ATOM 1830 C C . ASN A 1 216 ? 18.098 -0.665 -43.114 1.00 92.31 216 ASN A C 1
ATOM 1832 O O . ASN A 1 216 ? 18.045 -0.083 -44.203 1.00 92.31 216 ASN A O 1
ATOM 1836 N N . LYS A 1 217 ? 18.324 0.000 -41.976 1.00 93.88 217 LYS A N 1
ATOM 1837 C CA . LYS A 1 217 ? 18.547 1.450 -41.916 1.00 93.88 217 LYS A CA 1
ATOM 1838 C C . LYS A 1 217 ? 19.995 1.833 -42.195 1.00 93.88 217 LYS A C 1
ATOM 1840 O O . LYS A 1 217 ? 20.921 1.050 -41.972 1.00 93.88 217 LYS A O 1
ATOM 1845 N N . LYS A 1 218 ? 20.183 3.052 -42.702 1.00 93.62 218 LYS A N 1
ATOM 1846 C CA . LYS A 1 218 ? 21.486 3.687 -42.913 1.00 93.62 218 LYS A CA 1
ATOM 1847 C C . LYS A 1 218 ? 21.752 4.712 -41.820 1.00 93.62 218 LYS A C 1
ATOM 1849 O O . LYS A 1 218 ? 20.938 5.610 -41.604 1.00 93.62 218 LYS A O 1
ATOM 1854 N N . ILE A 1 219 ? 22.906 4.615 -41.172 1.00 92.81 219 ILE A N 1
ATOM 1855 C CA . ILE A 1 219 ? 23.333 5.556 -40.135 1.00 92.81 219 ILE A CA 1
ATOM 1856 C C . ILE A 1 219 ? 24.548 6.336 -40.627 1.00 92.81 219 ILE A C 1
ATOM 1858 O O . ILE A 1 219 ? 25.536 5.752 -41.067 1.00 92.81 219 ILE A O 1
ATOM 1862 N N . ALA A 1 220 ? 24.496 7.663 -40.527 1.00 90.81 220 ALA A N 1
ATOM 1863 C CA . ALA A 1 220 ? 25.696 8.491 -40.581 1.00 90.81 220 ALA A CA 1
ATOM 1864 C C . ALA A 1 220 ? 26.202 8.714 -39.155 1.00 90.81 220 ALA A C 1
ATOM 1866 O O . ALA A 1 220 ? 25.498 9.301 -38.335 1.00 90.81 220 ALA A O 1
ATOM 1867 N N . LEU A 1 221 ? 27.410 8.247 -38.857 1.00 89.44 221 LEU A N 1
ATOM 1868 C CA . LEU A 1 221 ? 28.063 8.457 -37.573 1.00 89.44 221 LEU A CA 1
ATOM 1869 C C . LEU A 1 221 ? 29.179 9.484 -37.738 1.00 89.44 221 LEU A C 1
ATOM 1871 O O . LEU A 1 221 ? 30.149 9.258 -38.461 1.00 89.44 221 LEU A O 1
ATOM 1875 N N . ILE A 1 222 ? 29.039 10.609 -37.048 1.00 87.00 222 ILE A N 1
ATOM 1876 C CA . ILE A 1 222 ? 30.010 11.696 -37.073 1.00 87.00 222 ILE A CA 1
ATOM 1877 C C . ILE A 1 222 ? 30.817 11.628 -35.784 1.00 87.00 222 ILE A C 1
ATOM 1879 O O . ILE A 1 222 ? 30.277 11.879 -34.704 1.00 87.00 222 ILE A O 1
ATOM 1883 N N . ILE A 1 223 ? 32.082 11.230 -35.906 1.00 84.06 223 ILE A N 1
ATOM 1884 C CA . ILE A 1 223 ? 32.975 10.946 -34.784 1.00 84.06 223 ILE A CA 1
ATOM 1885 C C . ILE A 1 223 ? 34.443 11.161 -35.174 1.00 84.06 223 ILE A C 1
ATOM 1887 O O . ILE A 1 223 ? 34.870 10.803 -36.270 1.00 84.06 223 ILE A O 1
ATOM 1891 N N . ASP A 1 224 ? 35.240 11.710 -34.256 1.00 75.25 224 ASP A N 1
ATOM 1892 C CA . ASP A 1 224 ? 36.685 11.913 -34.435 1.00 75.25 224 ASP A CA 1
ATOM 1893 C C . ASP A 1 224 ? 37.515 10.779 -33.819 1.00 75.25 224 ASP A C 1
ATOM 1895 O O . ASP A 1 224 ? 38.428 11.009 -33.025 1.00 75.25 224 ASP A O 1
ATOM 1899 N N . ASP A 1 225 ? 37.206 9.540 -34.189 1.00 73.56 225 ASP A N 1
ATOM 1900 C CA . ASP A 1 225 ? 38.011 8.377 -33.816 1.00 73.56 225 ASP A CA 1
ATOM 1901 C C . ASP A 1 225 ? 38.202 7.463 -35.033 1.00 73.56 225 ASP A C 1
ATOM 1903 O O . ASP A 1 225 ? 37.255 6.963 -35.640 1.00 73.56 225 ASP A O 1
ATOM 1907 N N . LYS A 1 226 ? 39.472 7.288 -35.408 1.00 66.50 226 LYS A N 1
ATOM 1908 C CA . LYS A 1 226 ? 39.901 6.568 -36.612 1.00 66.50 226 LYS A CA 1
ATOM 1909 C C . LYS A 1 226 ? 39.995 5.052 -36.404 1.00 66.50 226 LYS A C 1
ATOM 1911 O O . LYS A 1 226 ? 40.122 4.330 -37.386 1.00 66.50 226 LYS A O 1
ATOM 1916 N N . ASN A 1 227 ? 39.902 4.559 -35.165 1.00 68.50 227 ASN A N 1
ATOM 1917 C CA . ASN A 1 227 ? 40.149 3.152 -34.819 1.00 68.50 227 ASN A CA 1
ATOM 1918 C C . ASN A 1 227 ? 38.867 2.353 -34.498 1.00 68.50 227 ASN A C 1
ATOM 1920 O O . ASN A 1 227 ? 38.915 1.352 -33.781 1.00 68.50 227 ASN A O 1
ATOM 1924 N N . ILE A 1 228 ? 37.707 2.767 -35.021 1.00 77.94 228 ILE A N 1
ATOM 1925 C CA . ILE A 1 228 ? 36.404 2.152 -34.691 1.00 77.94 228 ILE A CA 1
ATOM 1926 C C . ILE A 1 228 ? 35.932 1.136 -35.751 1.00 77.94 228 ILE A C 1
ATOM 1928 O O . ILE A 1 228 ? 35.004 0.372 -35.503 1.00 77.94 228 ILE A O 1
ATOM 1932 N N . THR A 1 229 ? 36.590 1.025 -36.905 1.00 75.50 229 THR A N 1
ATOM 1933 C CA . THR A 1 229 ? 36.112 0.235 -38.060 1.00 75.50 229 THR A CA 1
ATOM 1934 C C . THR A 1 229 ? 35.715 -1.207 -37.711 1.00 75.50 229 THR A C 1
ATOM 1936 O O . THR A 1 229 ? 34.632 -1.650 -38.078 1.00 75.50 229 THR A O 1
ATOM 1939 N N . GLY A 1 230 ? 36.512 -1.917 -36.901 1.00 78.19 230 GLY A N 1
ATOM 1940 C CA . GLY A 1 230 ? 36.192 -3.289 -36.470 1.00 78.19 230 GLY A CA 1
ATOM 1941 C C . GLY A 1 230 ? 35.045 -3.406 -35.454 1.00 78.19 230 GLY A C 1
ATOM 1942 O O . GLY A 1 230 ? 34.439 -4.465 -35.324 1.00 78.19 230 GLY A O 1
ATOM 1943 N N . LYS A 1 231 ? 34.724 -2.333 -34.724 1.00 85.75 231 LYS A N 1
ATOM 1944 C CA . LYS A 1 231 ? 33.563 -2.282 -33.819 1.00 85.75 231 LYS A CA 1
ATOM 1945 C C . LYS A 1 231 ? 32.279 -1.908 -34.565 1.00 85.75 231 LYS A C 1
ATOM 1947 O O . LYS A 1 231 ? 31.202 -2.315 -34.149 1.00 85.75 231 LYS A O 1
ATOM 1952 N N . ILE A 1 232 ? 32.395 -1.174 -35.671 1.00 88.44 232 ILE A N 1
ATOM 1953 C CA . ILE A 1 232 ? 31.256 -0.777 -36.508 1.00 88.44 232 ILE A CA 1
ATOM 1954 C C . ILE A 1 232 ? 30.636 -1.973 -37.207 1.00 88.44 232 ILE A C 1
ATOM 1956 O O . ILE A 1 232 ? 29.418 -2.085 -37.191 1.00 88.44 232 ILE A O 1
ATOM 1960 N N . GLU A 1 233 ? 31.443 -2.881 -37.760 1.00 88.69 233 GLU A N 1
ATOM 1961 C CA . GLU A 1 233 ? 30.895 -4.086 -38.396 1.00 88.69 233 GLU A CA 1
ATOM 1962 C C . GLU A 1 233 ? 30.129 -4.951 -37.389 1.00 88.69 233 GLU A C 1
ATOM 1964 O O . GLU A 1 233 ? 29.009 -5.364 -37.671 1.00 88.69 233 GLU A O 1
ATOM 1969 N N . LYS A 1 234 ? 30.645 -5.100 -36.159 1.00 89.69 234 LYS A N 1
ATOM 1970 C CA . LYS A 1 234 ? 29.922 -5.801 -35.084 1.00 89.69 234 LYS A CA 1
ATOM 1971 C C . LYS A 1 234 ? 28.562 -5.172 -34.789 1.00 89.69 234 LYS A C 1
ATOM 1973 O O . LYS A 1 234 ? 27.577 -5.884 -34.676 1.00 89.69 234 LYS A O 1
ATOM 1978 N N . ILE A 1 235 ? 28.497 -3.846 -34.697 1.00 90.88 235 ILE A N 1
ATOM 1979 C CA . ILE A 1 235 ? 27.244 -3.117 -34.456 1.00 90.88 235 ILE A CA 1
ATOM 1980 C C . ILE A 1 235 ? 26.305 -3.235 -35.662 1.00 90.88 235 ILE A C 1
ATOM 1982 O O . ILE A 1 235 ? 25.100 -3.418 -35.509 1.00 90.88 235 ILE A O 1
ATOM 1986 N N . LYS A 1 236 ? 26.840 -3.159 -36.879 1.00 91.50 236 LYS A N 1
ATOM 1987 C CA . LYS A 1 236 ? 26.056 -3.304 -38.104 1.00 91.50 236 LYS A CA 1
ATOM 1988 C C . LYS A 1 236 ? 25.375 -4.673 -38.167 1.00 91.50 236 LYS A C 1
ATOM 1990 O O . LYS A 1 236 ? 24.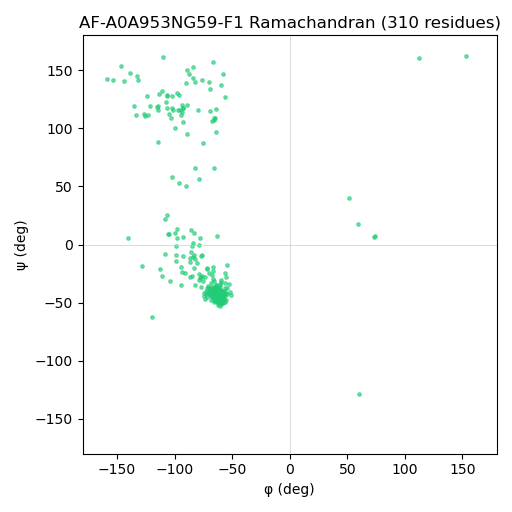186 -4.731 -38.472 1.00 91.50 236 LYS A O 1
ATOM 1995 N N . GLU A 1 237 ? 26.103 -5.735 -37.829 1.00 90.88 237 GLU A N 1
ATOM 1996 C CA . GLU A 1 237 ? 25.573 -7.096 -37.709 1.00 90.88 237 GLU A CA 1
ATOM 1997 C C . GLU A 1 237 ? 24.574 -7.217 -36.553 1.00 90.88 237 GLU A C 1
ATOM 1999 O O . GLU A 1 237 ? 23.457 -7.692 -36.748 1.00 90.88 237 GLU A O 1
ATOM 2004 N N . GLU A 1 238 ? 24.936 -6.733 -35.362 1.00 90.12 238 GLU A N 1
ATOM 2005 C CA . GLU A 1 238 ? 24.121 -6.837 -34.150 1.00 90.12 238 GLU A CA 1
ATOM 2006 C C . GLU A 1 238 ? 22.730 -6.213 -34.322 1.00 90.12 238 GLU A C 1
ATOM 2008 O O . GLU A 1 238 ? 21.743 -6.787 -33.854 1.00 90.12 238 GLU A O 1
ATOM 2013 N N . TYR A 1 239 ? 22.637 -5.072 -35.011 1.00 90.44 239 TYR A N 1
ATOM 2014 C CA . TYR A 1 239 ? 21.393 -4.323 -35.228 1.00 90.44 239 TYR A CA 1
ATOM 2015 C C . TYR A 1 239 ? 20.813 -4.468 -36.646 1.00 90.44 239 TYR A C 1
ATOM 2017 O O . TYR A 1 239 ? 19.856 -3.770 -36.976 1.00 90.44 239 TYR A O 1
ATOM 2025 N N . TYR A 1 240 ? 21.355 -5.368 -37.479 1.00 91.69 240 TYR A N 1
ATOM 2026 C CA . TYR A 1 240 ? 20.911 -5.606 -38.864 1.00 91.69 240 TYR A CA 1
ATOM 2027 C C . TYR A 1 240 ? 20.826 -4.329 -39.719 1.00 91.69 240 TYR A C 1
ATOM 2029 O O . TYR A 1 240 ? 19.896 -4.131 -40.509 1.00 91.69 240 TYR A O 1
ATOM 2037 N N . LEU A 1 241 ? 21.795 -3.433 -39.547 1.00 92.94 241 LEU A N 1
ATOM 2038 C CA . LEU A 1 241 ? 21.855 -2.162 -40.261 1.00 92.94 241 LEU A CA 1
ATOM 2039 C C . LEU A 1 241 ? 22.320 -2.380 -41.702 1.00 92.94 241 LEU A C 1
ATOM 2041 O O . LEU A 1 241 ? 23.245 -3.146 -41.973 1.00 92.94 241 LEU A O 1
ATOM 2045 N N . LYS A 1 242 ? 21.733 -1.635 -42.642 1.00 93.19 242 LYS A N 1
ATOM 2046 C CA . LYS A 1 242 ? 22.164 -1.668 -44.046 1.00 93.19 242 LYS A CA 1
ATOM 2047 C C . LYS A 1 242 ? 23.560 -1.078 -44.198 1.00 93.19 242 LYS A C 1
ATOM 2049 O O . LYS A 1 242 ? 24.388 -1.606 -44.939 1.00 93.19 242 LYS A O 1
ATOM 2054 N N . GLU A 1 243 ? 23.820 0.030 -43.511 1.00 93.12 243 GLU A N 1
ATOM 2055 C CA . GLU A 1 243 ? 25.073 0.764 -43.641 1.00 93.12 243 GLU A CA 1
ATOM 2056 C C . GLU A 1 243 ? 25.334 1.657 -42.426 1.00 93.12 243 GLU A C 1
ATOM 2058 O O . GLU A 1 243 ? 24.415 2.290 -41.907 1.00 93.12 243 GLU A O 1
ATOM 2063 N N . ILE A 1 244 ? 26.601 1.755 -42.020 1.00 91.25 244 ILE A N 1
ATOM 2064 C CA . ILE A 1 244 ? 27.085 2.792 -41.108 1.00 91.25 244 ILE A CA 1
ATOM 2065 C C . ILE A 1 244 ? 28.213 3.532 -41.830 1.00 91.25 244 ILE A C 1
ATOM 2067 O O . ILE A 1 244 ? 29.273 2.958 -42.073 1.00 91.25 244 ILE A O 1
ATOM 2071 N N . LYS A 1 245 ? 27.988 4.799 -42.189 1.00 88.88 245 LYS A N 1
ATOM 2072 C CA . LYS A 1 245 ? 29.008 5.664 -42.799 1.00 88.88 245 LYS A CA 1
ATOM 2073 C C . LYS A 1 245 ? 29.648 6.554 -41.746 1.00 88.88 245 LYS A C 1
ATOM 2075 O O . LYS A 1 245 ? 28.943 7.230 -41.000 1.00 88.88 245 LYS A O 1
ATOM 2080 N N . LEU A 1 246 ? 30.977 6.575 -41.723 1.00 86.56 246 LEU A N 1
ATOM 2081 C CA . LEU A 1 246 ? 31.754 7.427 -40.832 1.00 86.56 246 LEU A CA 1
ATOM 2082 C C . LEU A 1 246 ? 32.061 8.783 -41.458 1.00 86.56 246 LEU A C 1
ATOM 2084 O O . LEU A 1 246 ? 32.474 8.867 -42.613 1.00 86.56 246 LEU A O 1
ATOM 2088 N N . TYR A 1 247 ? 31.950 9.826 -40.646 1.00 83.06 247 TYR A N 1
ATOM 2089 C CA . TYR A 1 247 ? 32.337 11.188 -40.988 1.00 83.06 247 TYR A CA 1
ATOM 2090 C C . TYR A 1 247 ? 33.181 11.768 -39.850 1.00 83.06 247 TYR A C 1
ATOM 2092 O O . TYR A 1 247 ? 32.889 11.535 -38.679 1.00 83.06 247 TYR A O 1
ATOM 2100 N N . SER A 1 248 ? 34.219 12.536 -40.178 1.00 77.81 248 SER A N 1
ATOM 2101 C CA . SER A 1 248 ? 34.994 13.266 -39.167 1.00 77.81 248 SER A CA 1
ATOM 2102 C C . SER A 1 248 ? 34.293 14.574 -38.815 1.00 77.81 248 SER A C 1
ATOM 2104 O O . SER A 1 248 ? 33.805 15.274 -39.701 1.00 77.81 248 SER A O 1
ATOM 2106 N N . SER A 1 249 ? 34.281 14.930 -37.531 1.00 73.38 249 SER A N 1
ATOM 2107 C CA . SER A 1 249 ? 33.774 16.220 -37.057 1.00 73.38 249 SER A CA 1
ATOM 2108 C C . SER A 1 249 ? 34.782 17.370 -37.175 1.00 73.38 249 SER A C 1
ATOM 2110 O O . SER A 1 249 ? 34.381 18.528 -37.058 1.00 73.38 249 SER A O 1
ATOM 2112 N N . ASN A 1 250 ? 36.059 17.074 -37.439 1.00 66.94 250 ASN A N 1
ATOM 2113 C CA . ASN A 1 250 ? 37.135 18.064 -37.602 1.00 66.94 250 ASN A CA 1
ATOM 2114 C C . ASN A 1 250 ? 37.378 18.517 -39.048 1.00 66.94 250 ASN A C 1
ATOM 2116 O O . ASN A 1 250 ? 38.148 19.449 -39.277 1.00 66.94 250 ASN A O 1
ATOM 2120 N N . GLN A 1 251 ? 36.762 17.866 -40.034 1.00 59.00 251 GLN A N 1
ATOM 2121 C CA . GLN A 1 251 ? 36.883 18.260 -41.432 1.00 59.00 251 GLN A CA 1
ATOM 2122 C C . GLN A 1 251 ? 35.522 18.722 -41.944 1.00 59.00 251 GLN A C 1
ATOM 2124 O O . GLN A 1 251 ? 34.585 17.932 -42.034 1.00 59.00 251 GLN A O 1
ATOM 2129 N N . LEU A 1 252 ? 35.437 19.992 -42.351 1.00 56.03 252 LEU A N 1
ATOM 2130 C CA . LEU A 1 252 ? 34.430 20.488 -43.294 1.00 56.03 252 LEU A CA 1
ATOM 2131 C C . LEU A 1 252 ? 34.689 19.829 -44.658 1.00 56.03 252 LEU A C 1
ATOM 2133 O O . LEU A 1 252 ? 35.142 20.463 -45.605 1.00 56.03 252 LEU A O 1
ATOM 2137 N N . SER A 1 253 ? 34.501 18.514 -44.727 1.00 54.97 253 SER A N 1
ATOM 2138 C CA . SER A 1 253 ? 34.636 17.769 -45.966 1.00 54.97 253 SER A CA 1
ATOM 2139 C C . SER A 1 253 ? 33.466 18.137 -46.884 1.00 54.97 253 SER A C 1
ATOM 2141 O O . SER A 1 253 ? 32.332 18.205 -46.395 1.00 54.97 253 SER A O 1
ATOM 2143 N N . PRO A 1 254 ? 33.692 18.309 -48.201 1.00 51.34 254 PRO A N 1
ATOM 2144 C CA . PRO A 1 254 ? 32.611 18.461 -49.181 1.00 51.34 254 PRO A CA 1
ATOM 2145 C C . PRO A 1 254 ? 31.589 17.306 -49.126 1.00 51.34 254 PRO A C 1
ATOM 2147 O O . PRO A 1 254 ? 30.452 17.463 -49.548 1.00 51.34 254 PRO A O 1
ATOM 2150 N N . ASN A 1 255 ? 31.943 16.172 -48.511 1.00 58.72 255 ASN A N 1
ATOM 2151 C CA . ASN A 1 255 ? 31.088 14.989 -48.397 1.00 58.72 255 ASN A CA 1
ATOM 2152 C C . ASN A 1 255 ? 29.980 15.093 -47.333 1.00 58.72 255 ASN A C 1
ATOM 2154 O O . ASN A 1 255 ? 29.122 14.212 -47.269 1.00 58.72 255 ASN A O 1
ATOM 2158 N N . ILE A 1 256 ? 29.990 16.117 -46.470 1.00 65.56 256 ILE A N 1
ATOM 2159 C CA . ILE A 1 256 ? 28.897 16.345 -45.503 1.00 65.56 256 ILE A CA 1
ATOM 2160 C C . ILE A 1 256 ? 27.634 16.811 -46.233 1.00 65.56 256 ILE A C 1
ATOM 2162 O O . ILE A 1 256 ? 26.518 16.603 -45.751 1.00 65.56 256 ILE A O 1
ATOM 2166 N N . ASP A 1 257 ? 27.797 17.409 -47.416 1.00 66.12 257 ASP A N 1
ATOM 2167 C CA . ASP A 1 257 ? 26.672 17.942 -48.160 1.00 66.12 257 ASP A CA 1
ATOM 2168 C C . ASP A 1 257 ? 25.770 16.867 -48.786 1.00 66.12 257 ASP A C 1
ATOM 2170 O O . ASP A 1 257 ? 24.581 17.147 -48.959 1.00 66.12 257 ASP A O 1
ATOM 2174 N N . ASP A 1 258 ? 26.291 15.644 -48.956 1.00 71.19 258 ASP A N 1
ATOM 2175 C CA . ASP A 1 258 ? 25.637 14.480 -49.5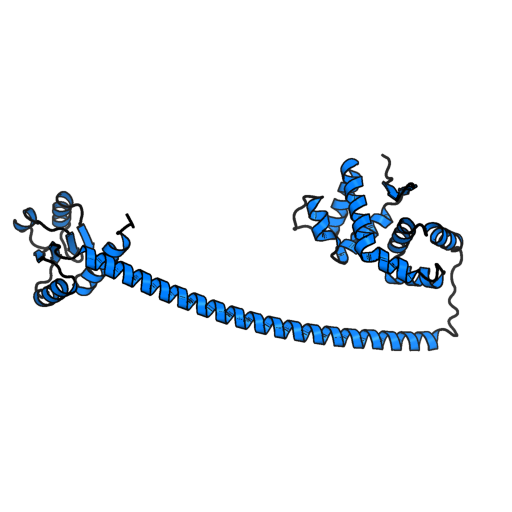76 1.00 71.19 258 ASP A CA 1
ATOM 2176 C C . ASP A 1 258 ? 25.243 13.377 -48.567 1.00 71.19 258 ASP A C 1
ATOM 2178 O O . ASP A 1 258 ? 25.101 12.199 -48.921 1.00 71.19 258 ASP A O 1
ATOM 2182 N N . ILE A 1 259 ? 25.091 13.709 -47.279 1.00 79.00 259 ILE A N 1
ATOM 2183 C CA . ILE A 1 259 ? 24.679 12.723 -46.267 1.00 79.00 259 ILE A CA 1
ATOM 2184 C C . ILE A 1 259 ? 23.249 12.244 -46.557 1.00 79.00 259 ILE A C 1
ATOM 2186 O O . ILE A 1 259 ? 22.274 12.949 -46.306 1.00 79.00 259 ILE A O 1
ATOM 2190 N N . ASN A 1 260 ? 23.134 11.004 -47.036 1.00 83.19 260 ASN A N 1
ATOM 2191 C CA . ASN A 1 260 ? 21.872 10.304 -47.258 1.00 83.19 260 ASN A CA 1
ATOM 2192 C C . ASN A 1 260 ? 21.756 9.099 -46.309 1.00 83.19 260 ASN A C 1
ATOM 2194 O O . ASN A 1 260 ? 22.158 7.981 -46.654 1.00 83.19 260 ASN A O 1
ATOM 2198 N N . SER A 1 261 ? 21.219 9.355 -45.115 1.00 88.81 261 SER A N 1
ATOM 2199 C CA . SER A 1 261 ? 21.051 8.378 -44.034 1.00 88.81 261 SER A CA 1
ATOM 2200 C C . SER A 1 261 ? 19.695 8.547 -43.345 1.00 88.81 261 SER A C 1
ATOM 2202 O O . SER A 1 261 ? 19.209 9.668 -43.211 1.00 88.81 261 SER A O 1
ATOM 2204 N N . ASP A 1 262 ? 19.109 7.445 -42.866 1.00 88.94 262 ASP A N 1
ATOM 2205 C CA . ASP A 1 262 ? 17.851 7.449 -42.105 1.00 88.94 262 ASP A CA 1
ATOM 2206 C C . ASP A 1 262 ? 18.012 8.135 -40.736 1.00 88.94 262 ASP A C 1
ATOM 2208 O O . ASP A 1 262 ? 17.118 8.852 -40.276 1.00 88.94 262 ASP A O 1
ATOM 2212 N N . PHE A 1 263 ? 19.172 7.926 -40.102 1.00 91.69 263 PHE A N 1
ATOM 2213 C CA . PHE A 1 263 ? 19.548 8.528 -38.824 1.00 91.69 263 PHE A CA 1
ATOM 2214 C C . PHE A 1 263 ? 20.958 9.110 -38.887 1.00 91.69 263 PHE A C 1
ATOM 2216 O O . PHE A 1 263 ? 21.854 8.552 -39.530 1.00 91.69 263 PHE A O 1
ATOM 2223 N N . ILE A 1 264 ? 21.168 10.219 -38.181 1.00 90.44 264 ILE A N 1
ATOM 2224 C CA . ILE A 1 264 ? 22.483 10.845 -38.049 1.00 90.44 264 ILE A CA 1
ATOM 2225 C C . ILE A 1 264 ? 22.852 10.917 -36.571 1.00 90.44 264 ILE A C 1
ATOM 2227 O O . ILE A 1 264 ? 22.170 11.573 -35.789 1.00 90.44 264 ILE A O 1
ATOM 2231 N N . ILE A 1 265 ? 23.945 10.266 -36.185 1.00 90.50 265 ILE A N 1
ATOM 2232 C CA . ILE A 1 265 ? 24.481 10.314 -34.826 1.00 90.50 265 ILE A CA 1
ATOM 2233 C C . ILE A 1 265 ? 25.661 11.282 -34.813 1.00 90.50 265 ILE A C 1
ATOM 2235 O O . ILE A 1 265 ? 26.681 11.053 -35.463 1.00 90.50 265 ILE A O 1
ATOM 2239 N N . PHE A 1 266 ? 25.512 12.372 -34.069 1.00 87.31 266 PHE A N 1
ATOM 2240 C CA . PHE A 1 266 ? 26.513 13.418 -33.931 1.00 87.31 266 PHE A CA 1
ATOM 2241 C C . PHE A 1 266 ? 27.204 13.319 -32.570 1.00 87.31 266 PHE A C 1
ATOM 2243 O O . PHE A 1 266 ? 26.576 13.564 -31.535 1.00 87.31 266 PHE A O 1
ATOM 2250 N N . CYS A 1 267 ? 28.494 12.976 -32.568 1.00 85.44 267 CYS A N 1
ATOM 2251 C CA . CYS A 1 267 ? 29.281 12.823 -31.346 1.00 85.44 267 CYS A CA 1
ATOM 2252 C C . CYS A 1 267 ? 30.039 14.118 -31.038 1.00 85.44 267 CYS A C 1
ATOM 2254 O O . CYS A 1 267 ? 30.888 14.554 -31.811 1.00 85.44 267 CYS A O 1
ATOM 2256 N N . SER A 1 268 ? 29.717 14.775 -29.923 1.00 68.69 268 SER A N 1
ATOM 2257 C CA . SER A 1 268 ? 30.045 16.198 -29.742 1.00 68.69 268 SER A CA 1
ATOM 2258 C C . SER A 1 268 ? 31.194 16.506 -28.787 1.00 68.69 268 SER A C 1
ATOM 2260 O O . SER A 1 268 ? 31.360 17.662 -28.409 1.00 68.69 268 SER A O 1
ATOM 2262 N N . GLU A 1 269 ? 31.955 15.518 -28.322 1.00 63.19 269 GLU A N 1
ATOM 2263 C CA . GLU A 1 269 ? 32.993 15.773 -27.310 1.00 63.19 269 GLU A CA 1
ATOM 2264 C C . GLU A 1 269 ? 34.146 16.643 -27.862 1.00 63.19 269 GLU A C 1
ATOM 2266 O O . GLU A 1 269 ? 34.878 17.254 -27.090 1.00 63.19 269 GLU A O 1
ATOM 2271 N N . ARG A 1 270 ? 34.299 16.720 -29.197 1.00 55.78 270 ARG A N 1
ATOM 2272 C CA . ARG A 1 270 ? 35.351 17.490 -29.896 1.00 55.78 270 ARG A CA 1
ATOM 2273 C C . ARG A 1 270 ? 34.894 18.209 -31.177 1.00 55.78 270 ARG A C 1
ATOM 2275 O O . ARG A 1 270 ? 35.719 18.781 -31.878 1.00 55.78 270 ARG A O 1
ATOM 2282 N N . ALA A 1 271 ? 33.602 18.183 -31.499 1.00 58.72 271 ALA A N 1
ATOM 2283 C CA . ALA A 1 271 ? 33.107 18.595 -32.810 1.00 58.72 271 ALA A CA 1
ATOM 2284 C C . ALA A 1 271 ? 32.892 20.113 -32.949 1.00 58.72 271 ALA A C 1
ATOM 2286 O O . ALA A 1 271 ? 32.400 20.769 -32.030 1.00 58.72 271 ALA A O 1
ATOM 2287 N N . GLN A 1 272 ? 33.186 20.671 -34.130 1.00 64.50 272 GLN A N 1
ATOM 2288 C CA . GLN A 1 272 ? 32.948 22.089 -34.421 1.00 64.50 272 GLN A CA 1
ATOM 2289 C C . GLN A 1 272 ? 31.444 22.412 -34.518 1.00 64.50 272 GLN A C 1
ATOM 2291 O O . GLN A 1 272 ? 30.684 21.731 -35.212 1.00 64.50 272 GLN A O 1
ATOM 2296 N N . HIS A 1 273 ? 31.018 23.506 -33.871 1.00 66.50 273 HIS A N 1
ATOM 2297 C CA . HIS A 1 273 ? 29.626 23.989 -33.868 1.00 66.50 273 HIS A CA 1
ATOM 2298 C C . HIS A 1 273 ? 29.045 24.229 -35.273 1.00 66.50 273 HIS A C 1
ATOM 2300 O O . HIS A 1 273 ? 27.833 24.102 -35.471 1.00 66.50 273 HIS A O 1
ATOM 2306 N N . ASP A 1 274 ? 29.892 24.547 -36.250 1.00 72.19 274 ASP A N 1
ATOM 2307 C CA . ASP A 1 274 ? 29.471 24.856 -37.617 1.00 72.19 274 ASP A CA 1
ATOM 2308 C C . ASP A 1 274 ? 29.069 23.607 -38.409 1.00 72.19 274 ASP A C 1
ATOM 2310 O O . ASP A 1 274 ? 28.140 23.658 -39.217 1.00 72.19 274 ASP A O 1
ATOM 2314 N N . VAL A 1 275 ? 29.693 22.460 -38.124 1.00 73.12 275 VAL A N 1
ATOM 2315 C CA . VAL A 1 275 ? 29.345 21.177 -38.750 1.00 73.12 275 VAL A CA 1
ATOM 2316 C C . VAL A 1 275 ? 27.954 20.728 -38.296 1.00 73.12 275 VAL A C 1
ATOM 2318 O O . VAL A 1 275 ? 27.110 20.383 -39.122 1.00 73.12 275 VAL A O 1
ATOM 2321 N N . TYR A 1 276 ? 27.666 20.831 -36.996 1.00 78.12 276 TYR A N 1
ATOM 2322 C CA . TYR A 1 276 ? 26.347 20.509 -36.448 1.00 78.12 276 TYR A CA 1
ATOM 2323 C C . TYR A 1 276 ? 25.230 21.364 -37.064 1.00 78.12 276 TYR A C 1
ATOM 2325 O O . TYR A 1 276 ? 24.193 20.832 -37.463 1.00 78.12 276 TYR A O 1
ATOM 2333 N N . LYS A 1 277 ? 25.440 22.686 -37.185 1.00 76.56 277 LYS A N 1
ATOM 2334 C CA . LYS A 1 277 ? 24.454 23.604 -37.786 1.00 76.56 277 LYS A CA 1
ATOM 2335 C C . LYS A 1 277 ? 24.117 23.224 -39.230 1.00 76.56 277 LYS A C 1
ATOM 2337 O O . LYS A 1 277 ? 22.940 23.226 -39.583 1.00 76.56 277 LYS A O 1
ATOM 2342 N N . LYS A 1 278 ? 25.120 22.858 -40.036 1.00 76.94 278 LYS A N 1
ATOM 2343 C CA . LYS A 1 278 ? 24.930 22.436 -41.436 1.00 76.94 278 LYS A CA 1
ATOM 2344 C C . LYS A 1 278 ? 24.153 21.128 -41.574 1.00 76.94 278 LYS A C 1
ATOM 2346 O O . LYS A 1 278 ? 23.338 20.987 -42.478 1.00 76.94 278 LYS A O 1
ATOM 2351 N N . ILE A 1 279 ? 24.381 20.172 -40.680 1.00 78.06 279 ILE A N 1
ATOM 2352 C CA . ILE A 1 279 ? 23.657 18.894 -40.702 1.00 78.06 279 ILE A CA 1
ATOM 2353 C C . ILE A 1 279 ? 22.216 19.100 -40.232 1.00 78.06 279 ILE A C 1
ATOM 2355 O O . ILE A 1 279 ? 21.285 18.564 -40.830 1.00 78.06 279 ILE A O 1
ATOM 2359 N N . LYS A 1 280 ? 22.021 19.940 -39.207 1.00 79.19 280 LYS A N 1
ATOM 2360 C CA . LYS A 1 280 ? 20.700 20.279 -38.667 1.00 79.19 280 LYS A CA 1
ATOM 2361 C C . LYS A 1 280 ? 19.767 20.920 -39.688 1.00 79.19 280 LYS A C 1
ATOM 2363 O O . LYS A 1 280 ? 18.566 20.700 -39.610 1.00 79.19 280 LYS A O 1
ATOM 2368 N N . SER A 1 281 ? 20.286 21.663 -40.664 1.00 76.88 281 SER A N 1
ATOM 2369 C CA . SER A 1 281 ? 19.454 22.206 -41.742 1.00 76.88 281 SER A CA 1
ATOM 2370 C C . SER A 1 281 ? 19.050 21.174 -42.805 1.00 76.88 281 SER A C 1
ATOM 2372 O O . SER A 1 281 ? 18.234 21.501 -43.659 1.00 76.88 281 SER A O 1
ATOM 2374 N N . LYS A 1 282 ? 19.613 19.955 -42.787 1.00 73.12 282 LYS A N 1
ATOM 2375 C CA . LYS A 1 282 ? 19.402 18.921 -43.819 1.00 73.12 282 LYS A CA 1
ATOM 2376 C C . LYS A 1 282 ? 18.629 17.693 -43.338 1.00 73.12 282 LYS A C 1
ATOM 2378 O O . LYS A 1 282 ? 18.071 16.980 -44.165 1.00 73.12 282 LYS A O 1
ATOM 2383 N N . SER A 1 283 ? 18.587 17.426 -42.033 1.00 76.00 283 SER A N 1
ATOM 2384 C CA . SER A 1 283 ? 17.880 16.267 -41.481 1.00 76.00 283 SER A CA 1
ATOM 2385 C C . SER A 1 283 ? 17.220 16.583 -40.144 1.00 76.00 283 SER A C 1
ATOM 2387 O O . SER A 1 283 ? 17.803 17.246 -39.289 1.00 76.00 283 SER A O 1
ATOM 2389 N N . ASN A 1 284 ? 16.015 16.046 -39.948 1.00 75.12 284 ASN A N 1
ATOM 2390 C CA . ASN A 1 284 ? 15.281 16.142 -38.684 1.00 75.12 284 ASN A CA 1
ATOM 2391 C C . ASN A 1 284 ? 15.662 15.028 -37.693 1.00 75.12 284 ASN A C 1
ATOM 2393 O O . ASN A 1 284 ? 15.384 15.143 -36.502 1.00 75.12 284 ASN A O 1
ATOM 2397 N N . ASN A 1 285 ? 16.334 13.972 -38.161 1.00 84.25 285 ASN A N 1
ATOM 2398 C CA . ASN A 1 285 ? 16.628 12.768 -37.382 1.00 84.25 285 ASN A CA 1
ATOM 2399 C C . ASN A 1 285 ? 18.083 12.757 -36.899 1.00 84.25 285 ASN A C 1
ATOM 2401 O O . ASN A 1 285 ? 18.864 11.858 -37.229 1.00 84.25 285 ASN A O 1
ATOM 2405 N N . ILE A 1 286 ? 18.457 13.791 -36.144 1.00 86.31 286 ILE A N 1
ATOM 2406 C CA . ILE A 1 286 ? 19.814 13.958 -35.615 1.00 86.31 286 ILE A CA 1
ATOM 2407 C C . ILE A 1 286 ? 19.828 13.675 -34.118 1.00 86.31 286 ILE A C 1
ATOM 2409 O O . ILE A 1 286 ? 19.082 14.279 -33.348 1.00 86.31 286 ILE A O 1
ATOM 2413 N N . PHE A 1 287 ? 20.739 12.802 -33.702 1.00 88.12 287 PHE A N 1
ATOM 2414 C CA . PHE A 1 287 ? 20.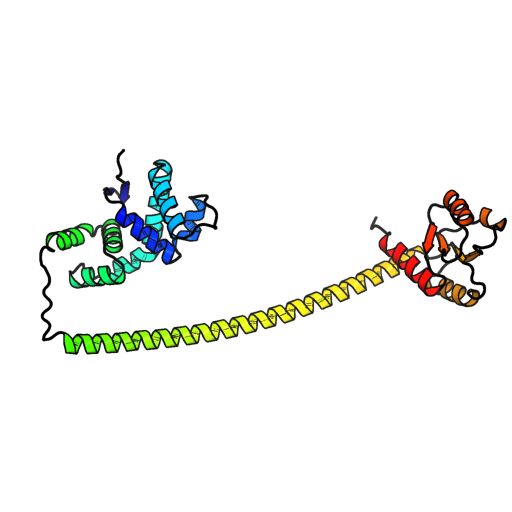907 12.359 -32.325 1.00 88.12 287 PHE A CA 1
ATOM 2415 C C . PHE A 1 287 ? 22.255 12.844 -31.835 1.00 88.12 287 PHE A C 1
ATOM 2417 O O . PHE A 1 287 ? 23.301 12.458 -32.351 1.00 88.12 287 PHE A O 1
ATOM 2424 N N . HIS A 1 288 ? 22.225 13.717 -30.841 1.00 86.19 288 HIS A N 1
ATOM 2425 C CA . HIS A 1 288 ? 23.423 14.329 -30.302 1.00 86.19 288 HIS A CA 1
ATOM 2426 C C . HIS A 1 288 ? 23.884 13.573 -29.053 1.00 86.19 288 HIS A C 1
ATOM 2428 O O . HIS A 1 288 ? 23.181 13.569 -28.041 1.00 86.19 288 HIS A O 1
ATOM 2434 N N . ILE A 1 289 ? 25.064 12.951 -29.105 1.00 86.12 289 ILE A N 1
ATOM 2435 C CA . ILE A 1 289 ? 25.584 12.102 -28.024 1.00 86.12 289 ILE A CA 1
ATOM 2436 C C . ILE A 1 289 ? 26.958 12.610 -27.576 1.00 86.12 289 ILE A C 1
ATOM 2438 O O . ILE A 1 289 ? 27.870 12.805 -28.373 1.00 86.12 289 ILE A O 1
ATOM 2442 N N . LYS A 1 290 ? 27.123 12.839 -26.270 1.00 82.81 290 LYS A N 1
ATOM 2443 C CA . LYS A 1 290 ? 28.353 13.394 -25.678 1.00 82.81 290 LYS A CA 1
ATOM 2444 C C . LYS A 1 290 ? 29.351 12.303 -25.267 1.00 82.81 290 LYS A C 1
ATOM 2446 O O . LYS A 1 290 ? 29.803 12.285 -24.130 1.00 82.81 290 LYS A O 1
ATOM 2451 N N . HIS A 1 291 ? 29.649 11.370 -26.163 1.00 82.00 291 HIS A N 1
ATOM 2452 C CA . HIS A 1 291 ? 30.614 10.296 -25.921 1.00 82.00 291 HIS A CA 1
ATOM 2453 C C . HIS A 1 291 ? 31.345 9.946 -27.214 1.00 82.00 291 HIS A C 1
ATOM 2455 O O . HIS A 1 291 ? 30.779 10.107 -28.289 1.00 82.00 291 HIS A O 1
ATOM 2461 N N . ASN A 1 292 ? 32.565 9.419 -27.093 1.00 79.12 292 ASN A N 1
ATOM 2462 C CA . ASN A 1 292 ? 33.347 8.891 -28.218 1.00 79.12 292 ASN A CA 1
ATOM 2463 C C . ASN A 1 292 ? 33.467 7.354 -28.213 1.00 79.12 292 ASN A C 1
ATOM 2465 O O . ASN A 1 292 ? 33.955 6.755 -29.166 1.00 79.12 292 ASN A O 1
ATOM 2469 N N . ASN A 1 293 ? 33.017 6.675 -27.152 1.00 85.25 293 ASN A N 1
ATOM 2470 C CA . ASN A 1 293 ? 33.001 5.214 -27.126 1.00 85.25 293 ASN A CA 1
ATOM 2471 C C . ASN A 1 293 ? 31.792 4.691 -27.912 1.00 85.25 293 ASN A C 1
ATOM 2473 O O . ASN A 1 293 ? 30.653 4.904 -27.503 1.00 85.25 293 ASN A O 1
ATOM 2477 N N . ILE A 1 294 ? 32.050 3.972 -29.003 1.00 85.81 294 ILE A N 1
ATOM 2478 C CA . ILE A 1 294 ? 31.021 3.469 -29.922 1.00 85.81 294 ILE A CA 1
ATOM 2479 C C . ILE A 1 294 ? 29.922 2.638 -29.249 1.00 85.81 294 ILE A C 1
ATOM 2481 O O . ILE A 1 294 ? 28.755 2.800 -29.591 1.00 85.81 294 ILE A O 1
ATOM 2485 N N . ASN A 1 295 ? 30.264 1.816 -28.254 1.00 86.31 295 ASN A N 1
ATOM 2486 C CA . ASN A 1 295 ? 29.279 0.993 -27.555 1.00 86.31 295 ASN A CA 1
ATOM 2487 C C . ASN A 1 295 ? 28.334 1.889 -26.747 1.00 86.31 295 ASN A C 1
ATOM 2489 O O . ASN A 1 295 ? 27.122 1.754 -26.830 1.00 86.31 295 ASN A O 1
ATOM 2493 N N . ILE A 1 296 ? 28.890 2.880 -26.044 1.00 87.00 296 ILE A N 1
ATOM 2494 C CA . ILE A 1 296 ? 28.109 3.852 -25.265 1.00 87.00 296 ILE A CA 1
ATOM 2495 C C . ILE A 1 296 ? 27.248 4.726 -26.187 1.00 87.00 296 ILE A C 1
ATOM 2497 O O . ILE A 1 296 ? 26.114 5.069 -25.850 1.00 87.00 296 ILE A O 1
ATOM 2501 N N . ILE A 1 297 ? 27.777 5.096 -27.356 1.00 88.69 297 ILE A N 1
ATOM 2502 C CA . ILE A 1 297 ? 27.047 5.869 -28.362 1.00 88.69 297 ILE A CA 1
ATOM 2503 C C . ILE A 1 297 ? 25.815 5.096 -28.827 1.00 88.69 297 ILE A C 1
ATOM 2505 O O . ILE A 1 297 ? 24.707 5.630 -28.774 1.00 88.69 297 ILE A O 1
ATOM 2509 N N . PHE A 1 298 ? 25.994 3.844 -29.246 1.00 89.25 298 PHE A N 1
ATOM 2510 C CA . PHE A 1 298 ? 24.886 3.030 -29.727 1.00 89.25 298 PHE A CA 1
ATOM 2511 C C . PHE A 1 298 ? 23.915 2.660 -28.605 1.00 89.25 298 PHE A C 1
ATOM 2513 O O . PHE A 1 298 ? 22.716 2.803 -28.809 1.00 89.25 298 PHE A O 1
ATOM 2520 N N . ASP A 1 299 ? 24.375 2.344 -27.394 1.00 88.00 299 ASP A N 1
ATOM 2521 C CA . ASP A 1 299 ? 23.484 2.110 -26.248 1.00 88.00 299 ASP A CA 1
ATOM 2522 C C . ASP A 1 299 ? 22.564 3.308 -25.974 1.00 88.00 299 ASP A C 1
ATOM 2524 O O . ASP A 1 299 ? 21.359 3.153 -25.754 1.00 88.00 299 ASP A O 1
ATOM 2528 N N . ASN A 1 300 ? 23.112 4.524 -26.005 1.00 88.00 300 ASN A N 1
ATOM 2529 C CA . ASN A 1 300 ? 22.334 5.744 -25.798 1.00 88.00 300 ASN A CA 1
ATOM 2530 C C . ASN A 1 300 ? 21.373 6.015 -26.959 1.00 88.00 300 ASN A C 1
ATOM 2532 O O . ASN A 1 300 ? 20.230 6.415 -26.733 1.00 88.00 300 ASN A O 1
ATOM 2536 N N . PHE A 1 301 ? 21.821 5.773 -28.189 1.00 90.75 301 PHE A N 1
ATOM 2537 C CA . PHE A 1 301 ? 20.995 5.905 -29.382 1.00 90.75 301 PHE A CA 1
ATOM 2538 C C . PHE A 1 301 ? 19.804 4.934 -29.358 1.00 90.75 301 PHE A C 1
ATOM 2540 O O . PHE A 1 301 ? 18.662 5.357 -29.533 1.00 90.75 301 PHE A O 1
ATOM 2547 N N . ILE A 1 302 ? 20.043 3.661 -29.037 1.00 89.12 302 ILE A N 1
ATOM 2548 C CA . ILE A 1 302 ? 19.014 2.619 -28.936 1.00 89.12 302 ILE A CA 1
ATOM 2549 C C . ILE A 1 302 ? 18.006 2.941 -27.833 1.00 89.12 302 ILE A C 1
ATOM 2551 O O . ILE A 1 302 ? 16.798 2.895 -28.068 1.00 89.12 302 ILE A O 1
ATOM 2555 N N . LYS A 1 303 ? 18.477 3.343 -26.646 1.00 86.38 303 LYS A N 1
ATOM 2556 C CA . LYS A 1 303 ? 17.595 3.768 -25.546 1.00 86.38 303 LYS A CA 1
ATOM 2557 C C . LYS A 1 303 ? 16.721 4.956 -25.934 1.00 86.38 303 LYS A C 1
ATOM 2559 O O . LYS A 1 303 ? 15.553 5.008 -25.551 1.00 86.38 303 LYS A O 1
ATOM 2564 N N . PHE A 1 304 ? 17.271 5.913 -26.678 1.00 86.12 304 PHE A N 1
ATOM 2565 C CA . PHE A 1 304 ? 16.511 7.063 -27.150 1.00 86.12 304 PHE A CA 1
ATOM 2566 C C . PHE A 1 304 ? 15.436 6.650 -28.163 1.00 86.12 304 PHE A C 1
ATOM 2568 O O . PHE A 1 304 ? 14.298 7.104 -28.051 1.00 86.12 304 PHE A O 1
ATOM 2575 N N . LEU A 1 305 ? 15.769 5.784 -29.124 1.00 87.25 305 LEU A N 1
ATOM 2576 C CA . LEU A 1 305 ? 14.798 5.272 -30.092 1.00 87.25 305 LEU A CA 1
ATOM 2577 C C . LEU A 1 305 ? 13.675 4.498 -29.396 1.00 87.25 305 LEU A C 1
ATOM 2579 O O . LEU A 1 305 ? 12.506 4.789 -29.626 1.00 87.25 305 LEU A O 1
ATOM 2583 N N . GLY A 1 306 ? 14.017 3.589 -28.480 1.00 81.25 306 GLY A N 1
ATOM 2584 C CA . GLY A 1 306 ? 13.042 2.747 -27.785 1.00 81.25 306 GLY A CA 1
ATOM 2585 C C . GLY A 1 306 ? 12.019 3.537 -26.965 1.00 81.25 306 GLY A C 1
ATOM 2586 O O . GLY A 1 306 ? 10.856 3.157 -26.910 1.00 81.25 306 GLY A O 1
ATOM 2587 N N . ARG A 1 307 ? 12.423 4.671 -26.377 1.00 78.62 307 ARG A N 1
ATOM 2588 C CA . ARG A 1 307 ? 11.540 5.539 -25.574 1.00 78.62 307 ARG A CA 1
ATOM 2589 C C . ARG A 1 307 ? 10.622 6.442 -26.397 1.00 78.62 307 ARG A C 1
ATOM 2591 O O . ARG A 1 307 ? 9.598 6.875 -25.881 1.00 78.62 307 ARG A O 1
ATOM 2598 N N . ASN A 1 308 ? 11.002 6.765 -27.632 1.00 69.25 308 ASN A N 1
ATOM 2599 C CA . ASN A 1 308 ? 10.278 7.722 -28.475 1.00 69.25 308 ASN A CA 1
ATOM 2600 C C . ASN A 1 308 ? 9.339 7.063 -29.493 1.00 69.25 308 ASN A C 1
ATOM 2602 O O . ASN A 1 308 ? 8.628 7.769 -30.205 1.00 69.25 308 ASN A O 1
ATOM 2606 N N . ILE A 1 309 ? 9.288 5.730 -29.534 1.00 62.34 309 ILE A N 1
ATOM 2607 C CA . ILE A 1 309 ? 8.241 4.992 -30.241 1.00 62.34 309 ILE A CA 1
ATOM 2608 C C . ILE A 1 309 ? 6.977 5.087 -29.379 1.00 62.34 309 ILE A C 1
ATOM 2610 O O . ILE A 1 309 ? 6.736 4.252 -28.504 1.00 62.34 309 ILE A O 1
ATOM 2614 N N . LYS A 1 310 ? 6.189 6.151 -29.573 1.00 47.38 310 LYS A N 1
ATOM 2615 C CA . LYS A 1 310 ? 4.808 6.166 -29.079 1.00 47.38 310 LYS A CA 1
ATOM 2616 C C . LYS A 1 310 ? 4.074 5.002 -29.746 1.00 47.38 310 LYS A C 1
ATOM 2618 O O . LYS A 1 310 ? 4.309 4.726 -30.919 1.00 47.38 310 LYS A O 1
ATOM 2623 N N . ASN A 1 311 ? 3.267 4.281 -28.970 1.00 43.44 311 ASN A N 1
ATOM 2624 C CA . ASN A 1 311 ? 2.360 3.279 -29.520 1.00 43.44 311 ASN A CA 1
ATOM 2625 C C . ASN A 1 311 ? 1.355 4.036 -30.403 1.00 43.44 311 ASN A C 1
ATOM 2627 O O . ASN A 1 311 ? 0.435 4.647 -29.860 1.00 43.44 311 ASN A O 1
ATOM 2631 N N . ASP A 1 312 ? 1.613 4.067 -31.709 1.00 33.44 312 ASP A N 1
ATOM 2632 C CA . ASP A 1 312 ? 0.597 4.367 -32.720 1.00 33.44 312 ASP A CA 1
ATOM 2633 C C . ASP A 1 312 ? -0.431 3.231 -32.779 1.00 33.44 312 ASP A C 1
ATOM 2635 O O . ASP A 1 312 ? -0.017 2.049 -32.647 1.00 33.44 312 ASP A O 1
#

Sequence (312 aa):
MFNSIYLYIGDILYLIEDKSPIYFVLKKMIEDGVLLDKVNNIVPYDILLTQEEYLNRLISYIEKDIANKGALIKKIVETWINNYGLTFEEYFSDGFNEEKINKYIREQSKDFLWFGCILSGNYRYLADFLSRSNYIYIEDKSENKDKKDEDIKEELKKIKYENERLKNELIERKKTNDTLLNKLNDITLKLKRLEEENKKIYDENNYLKAKLLLINKKIALIIDDKNITGKIEKIKEEYYLKEIKLYSSNQLSPNIDDINSDFIIFCSERAQHDVYKKIKSKSNNIFHIKHNNINIIFDNFIKFLGRNIKND

pLDDT: mean 74.6, std 14.54, range [31.8, 93.88]

Secondary structure (DSSP, 8-state):
----EEEEETTEEEEE---HHHHHHHHHHHHTTSSHHHHTTTS---TTS-HHHHHHHHHHHHHH-HHHHHHHHHHHHHHHIIIIIHHHHHHHTT---HHHHHHHHHHT-HHHHHHHHHHTTTHHHHHHHHHH--------TTTHHHHHHHHHHHHHHHHHHHHHHHHHHHHHHHHHHHHHHHHHHHHHHHHHHHHHHHHHHHHHHHHHHHHHHHTT-EEEEE-S-TT-HHHHHHHHHHTT-SEEEEE-SS---GGGTT---SEEEEE-SS--HHHHHHHHTT-S-EEEE----HHHHHHHHHHHHHHH----